Protein AF-A0A4Z0NHC6-F1 (afdb_monomer_lite)

Foldseek 3Di:
DQQDQDDDQPDPQSWDWAQDPVNFKIKIATSWDDPDRRDIDGPDIAMDTPLDQQFDPAAPAANDDAQLSGHPSRQAAELVCLVVLADLEAHEKAEALLAACAPVQQAAPSRRGGDPPHPSNNHRAHFQWWKAQDLPDDLVPLPQDDSLLVNLNVNRHQHTYGNRHYDHRHDIGSHHYDPPHDVVSVVSNVVCVVSSVVRIDTQPQDHPVCHPNVPPRPPPSPDPPDDDDDDDDDDDDDDDDDDDDDAEEEWAAADKKKKWWKAKLDAPAFWWKWKDKQPHTTHDIDTWDHHVVVVHTYIYIYHDHDDAFKIKMKIFTADWDAPPDPNRTIKMWGCFMDIVSHTFPPSTDIGRDTGIDIGMDGDDDD

pLDDT: mean 80.23, std 18.18, range [24.97, 98.69]

Sequence (366 aa):
MRTPTDLQFKTGDGWAIIVSEDGQHYVETWLGAKTGTNAYHATYLAENTVTGDGIANTPGAHEGIRAAGMSLMGGLVQKSDLDSLSIDHAVAMAIATTQAGTSSTPYVWPATTADSYTGNYAGSIPLGSLFAIPKDVDLTKIGITTPEGMALAKAYQNYGGYVTDTAGPNTLQLAYVEQGANQSQVDNLFKDMNAIRSHLELVTNNTAATPAGGGDHPVTAPTPTAPATPTPTTPAPAPAPIGTAQPSVTLGSGSDQLLLKVSQDAYHGNAQYTVSVDGKQIGGVQTAQSLHSSGQSDLISVRGDWGQGNHDVAIKFVNDDWGGSAARDRNLYLDSATYHGDAVPGAHLTLEKDGAQHFTFHDYLV

Secondary structure (DSSP, 8-state):
-PPPSS----STT--EEEE-TTSSEEEEEES-EEEETTEEE-SEEEEEETTS----SSTT--SSSSTTS--SSTT-B-HHHHHHT---SPEEEEEETTTBBPTTS-B-TT-------TT---BSB-BT-EEE--TTS-TTTTT--SHHHHHHHHHHHHT-EEEEEEESTT--BS--B-TTS-HHHHHHHHHHHHHHHTT-EE-TT-BTTBGGGGSS-------------------------------EEEEE-SSEEEEEEEEEE-SSS--EEEEEETTEEEEEEEE--SBGGGT--EEEEEEE-PPSEEEEEEEEE----B-SSGGGB-EEEEEEEEETTEE-TT--EEE-SSEEEEEEEEE---

InterPro domains:
  IPR031768 Carbohydrate binding module, xylan-binding domain [PF16841] (261-341)

Radius of gyration: 25.02 Å; chains: 1; bounding box: 76×50×48 Å

Organism: NCBI:txid1141884

Structure (mmCIF, N/CA/C/O backbone):
data_AF-A0A4Z0NHC6-F1
#
_entry.id   AF-A0A4Z0NHC6-F1
#
loop_
_atom_site.group_PDB
_atom_site.id
_atom_site.type_symbol
_atom_site.label_atom_id
_atom_site.label_alt_id
_atom_site.label_comp_id
_atom_site.label_asym_id
_atom_site.label_entity_id
_atom_site.label_seq_id
_atom_site.pdbx_PDB_ins_code
_atom_site.Cartn_x
_atom_site.Cartn_y
_atom_site.Cartn_z
_atom_site.occupancy
_atom_site.B_iso_or_equiv
_atom_site.auth_seq_id
_atom_site.auth_comp_id
_atom_site.auth_asym_id
_atom_site.auth_atom_id
_atom_site.pdbx_PDB_model_num
ATOM 1 N N . MET A 1 1 ? -30.482 12.624 -9.155 1.00 60.00 1 MET A N 1
ATOM 2 C CA . MET A 1 1 ? -30.121 12.804 -7.732 1.00 60.00 1 MET A CA 1
ATOM 3 C C . MET A 1 1 ? -30.280 14.272 -7.351 1.00 60.00 1 MET A C 1
ATOM 5 O O . MET A 1 1 ? -29.866 15.125 -8.129 1.00 60.00 1 MET A O 1
ATOM 9 N N . ARG A 1 2 ? -30.894 14.586 -6.201 1.00 67.75 2 ARG A N 1
ATOM 10 C CA . ARG A 1 2 ? -30.790 15.939 -5.630 1.00 67.75 2 ARG A CA 1
ATOM 11 C C . ARG A 1 2 ? -29.375 16.144 -5.109 1.00 67.75 2 ARG A C 1
ATOM 13 O O . ARG A 1 2 ? -28.837 15.242 -4.479 1.00 67.75 2 ARG A O 1
ATOM 20 N N . THR A 1 3 ? -28.791 17.311 -5.354 1.00 63.62 3 THR A N 1
ATOM 21 C CA . THR A 1 3 ? -27.459 17.621 -4.837 1.00 63.62 3 THR A CA 1
ATOM 22 C C . THR A 1 3 ? -27.476 17.587 -3.304 1.00 63.62 3 THR A C 1
ATOM 24 O O . THR A 1 3 ? -28.238 18.361 -2.715 1.00 63.62 3 THR A O 1
ATOM 27 N N . PRO A 1 4 ? -26.669 16.734 -2.645 1.00 68.81 4 PRO A N 1
ATOM 28 C CA . PRO A 1 4 ? -26.582 16.736 -1.189 1.00 68.81 4 PRO A CA 1
ATOM 29 C C . PRO A 1 4 ? -26.088 18.103 -0.701 1.00 68.81 4 PRO A C 1
ATOM 31 O O . PRO A 1 4 ? -25.186 18.674 -1.303 1.00 68.81 4 PRO A O 1
ATOM 34 N N . THR A 1 5 ? -26.655 18.643 0.377 1.00 69.06 5 THR A N 1
ATOM 35 C CA . THR A 1 5 ? -26.301 19.988 0.883 1.00 69.06 5 THR A CA 1
ATOM 36 C C . THR A 1 5 ? -24.981 20.013 1.654 1.00 69.06 5 THR A C 1
ATOM 38 O O . THR A 1 5 ? -24.293 21.037 1.700 1.00 69.06 5 THR A O 1
ATOM 41 N N . ASP A 1 6 ? -24.599 18.862 2.212 1.00 69.44 6 ASP A N 1
ATOM 42 C CA . ASP A 1 6 ? -23.503 18.731 3.173 1.00 69.44 6 ASP A CA 1
ATOM 43 C C . ASP A 1 6 ? -22.461 17.688 2.756 1.00 69.44 6 ASP A C 1
ATOM 45 O O . ASP A 1 6 ? -21.716 17.188 3.596 1.00 69.44 6 ASP A O 1
ATOM 49 N N . LEU A 1 7 ? -22.369 17.375 1.456 1.00 74.62 7 LEU A N 1
ATOM 50 C CA . LEU A 1 7 ? -21.313 16.498 0.952 1.00 74.62 7 LEU A CA 1
ATOM 51 C C . LEU A 1 7 ? -19.938 17.103 1.274 1.00 74.62 7 LEU A C 1
ATOM 53 O O . LEU A 1 7 ? -19.670 18.263 0.943 1.00 74.62 7 LEU A O 1
ATOM 57 N N . GLN A 1 8 ? -19.087 16.314 1.931 1.00 68.69 8 GLN A N 1
ATOM 58 C CA . GLN A 1 8 ? -17.725 16.684 2.305 1.00 68.69 8 GLN A CA 1
ATOM 59 C C . GLN A 1 8 ? -16.738 15.759 1.601 1.00 68.69 8 GLN A C 1
ATOM 61 O O . GLN A 1 8 ? -16.840 14.542 1.711 1.00 68.69 8 GLN A O 1
ATOM 66 N N . PHE A 1 9 ? -15.742 16.352 0.954 1.00 75.06 9 PHE A N 1
ATOM 67 C CA . PHE A 1 9 ? -14.609 15.647 0.370 1.00 75.06 9 PHE A CA 1
ATOM 68 C C . PHE A 1 9 ? -13.433 15.758 1.336 1.00 75.06 9 PHE A C 1
ATOM 70 O O . PHE A 1 9 ? -12.727 16.762 1.358 1.00 75.06 9 PHE A O 1
ATOM 77 N N . LYS A 1 10 ? -13.292 14.773 2.227 1.00 62.88 10 LYS A N 1
ATOM 78 C CA . LYS A 1 10 ? -12.348 14.841 3.358 1.00 62.88 10 LYS A CA 1
ATOM 79 C C . LYS A 1 10 ? -10.943 14.321 3.047 1.00 62.88 10 LYS A C 1
ATOM 81 O O . LYS A 1 10 ? -10.136 14.192 3.963 1.00 62.88 10 LYS A O 1
ATOM 86 N N . THR A 1 11 ? -10.635 14.029 1.790 1.00 68.38 11 THR A N 1
ATOM 87 C CA . THR A 1 11 ? -9.307 13.553 1.377 1.00 68.38 11 THR A CA 1
ATOM 88 C C . THR A 1 11 ? -8.755 14.349 0.216 1.00 68.38 11 THR A C 1
ATOM 90 O O . THR A 1 11 ? -9.494 15.053 -0.470 1.00 68.38 11 THR A O 1
ATOM 93 N N . GLY A 1 12 ? -7.442 14.215 0.006 1.00 62.00 12 GLY A N 1
ATOM 94 C CA . GLY A 1 12 ? -6.734 14.865 -1.096 1.00 62.00 12 GLY A CA 1
ATOM 95 C C . GLY A 1 12 ? -7.314 14.528 -2.471 1.00 62.00 12 GLY A C 1
ATOM 96 O O . GLY A 1 12 ? -7.374 15.412 -3.319 1.00 62.00 12 GLY A O 1
ATOM 97 N N . ASP A 1 13 ? -7.834 13.309 -2.646 1.00 71.62 13 ASP A N 1
ATOM 98 C CA . ASP A 1 13 ? -8.386 12.838 -3.923 1.00 71.62 13 ASP A CA 1
ATOM 99 C C . ASP A 1 13 ? -9.899 13.032 -4.050 1.00 71.62 13 ASP A C 1
ATOM 101 O O . ASP A 1 13 ? -10.499 12.630 -5.043 1.00 71.62 13 ASP A O 1
ATOM 105 N N . GLY A 1 14 ? -10.548 13.643 -3.057 1.00 79.12 14 GLY A N 1
ATOM 106 C CA . GLY A 1 14 ? -11.960 14.005 -3.137 1.00 79.12 14 GLY A CA 1
ATOM 107 C C . GLY A 1 14 ? -12.911 12.838 -3.417 1.00 79.12 14 GLY A C 1
ATOM 108 O O . GLY A 1 14 ? -13.905 12.992 -4.128 1.00 79.12 14 GLY A O 1
ATOM 109 N N . TRP A 1 15 ? -12.603 11.658 -2.885 1.00 85.38 15 TRP A N 1
ATOM 110 C CA . TRP A 1 15 ? -13.500 10.507 -2.933 1.00 85.38 15 TRP A CA 1
ATOM 111 C C . TRP A 1 15 ? -14.763 10.703 -2.071 1.00 85.38 15 TRP A C 1
ATOM 113 O O . TRP A 1 15 ? -14.746 11.363 -1.026 1.00 85.38 15 TRP A O 1
ATOM 123 N N . ALA A 1 16 ? -15.879 10.141 -2.514 1.00 84.69 16 ALA A N 1
ATOM 124 C CA . ALA A 1 16 ? -17.114 10.056 -1.744 1.00 84.69 16 ALA A CA 1
ATOM 125 C C . ALA A 1 16 ? -17.996 8.947 -2.312 1.00 84.69 16 ALA A C 1
ATOM 127 O O . ALA A 1 16 ? -17.939 8.678 -3.509 1.00 84.69 16 ALA A O 1
ATOM 128 N N . ILE A 1 17 ? -18.843 8.367 -1.462 1.00 86.25 17 ILE A N 1
ATOM 129 C CA . ILE A 1 17 ? -19.968 7.528 -1.875 1.00 86.25 17 ILE A CA 1
ATOM 130 C C . ILE A 1 17 ? -21.247 8.298 -1.557 1.00 86.25 17 ILE A C 1
ATOM 132 O O . ILE A 1 17 ? -21.439 8.762 -0.432 1.00 86.25 17 ILE A O 1
ATOM 136 N N . ILE A 1 18 ? -22.120 8.448 -2.546 1.00 84.81 18 ILE A N 1
ATOM 137 C CA . ILE A 1 18 ? -23.387 9.163 -2.428 1.00 84.81 18 ILE A CA 1
ATOM 138 C C . ILE A 1 18 ? -24.506 8.189 -2.769 1.00 84.81 18 ILE A C 1
ATOM 140 O O . ILE A 1 18 ? -24.766 7.924 -3.939 1.00 84.81 18 ILE A O 1
ATOM 144 N N . VAL A 1 19 ? -25.179 7.662 -1.749 1.00 80.88 19 VAL A N 1
ATOM 145 C CA . VAL A 1 19 ? -26.350 6.795 -1.934 1.00 80.88 19 VAL A CA 1
ATOM 146 C C . VAL A 1 19 ? -27.534 7.642 -2.408 1.00 80.88 19 VAL A C 1
ATOM 148 O O . VAL A 1 19 ? -27.803 8.713 -1.856 1.00 80.88 19 VAL A O 1
ATOM 151 N N . SER A 1 20 ? -28.228 7.204 -3.457 1.00 78.50 20 SER A N 1
ATOM 152 C CA . SER A 1 20 ? -29.403 7.904 -3.983 1.00 78.50 20 SER A CA 1
ATOM 153 C C . SER A 1 20 ? -30.611 7.786 -3.054 1.00 78.50 20 SER A C 1
ATOM 155 O O . SER A 1 20 ? -30.722 6.873 -2.242 1.00 78.50 20 SER A O 1
ATOM 157 N N . GLU A 1 21 ? -31.566 8.714 -3.199 1.00 79.81 21 GLU A N 1
ATOM 158 C CA . GLU A 1 21 ? -32.796 8.753 -2.386 1.00 79.81 21 GLU A CA 1
ATOM 159 C C . GLU A 1 21 ? -33.665 7.484 -2.526 1.00 79.81 21 GLU A C 1
ATOM 161 O O . GLU A 1 21 ? -34.516 7.236 -1.677 1.00 79.81 21 GLU A O 1
ATOM 166 N N . ASP A 1 22 ? -33.467 6.681 -3.577 1.00 77.88 22 ASP A N 1
ATOM 167 C CA . ASP A 1 22 ? -34.148 5.392 -3.755 1.00 77.88 22 ASP A CA 1
ATOM 168 C C . ASP A 1 22 ? -33.574 4.269 -2.869 1.00 77.88 22 ASP A C 1
ATOM 170 O O . ASP A 1 22 ? -34.196 3.215 -2.739 1.00 77.88 22 ASP A O 1
ATOM 174 N N . GLY A 1 23 ? -32.400 4.482 -2.262 1.00 74.69 23 GLY A N 1
ATOM 175 C CA . GLY A 1 23 ? -31.681 3.492 -1.463 1.00 74.69 23 GLY A CA 1
ATOM 176 C C . GLY A 1 23 ? -31.218 2.261 -2.247 1.00 74.69 23 GLY A C 1
ATOM 177 O O . GLY A 1 23 ? -30.867 1.264 -1.627 1.00 74.69 23 GLY A O 1
ATOM 178 N N . GLN A 1 24 ? -31.264 2.297 -3.581 1.00 74.12 24 GLN A N 1
ATOM 179 C CA . GLN A 1 24 ? -30.897 1.178 -4.455 1.00 74.12 24 GLN A CA 1
ATOM 180 C C . GLN A 1 24 ? -29.621 1.450 -5.243 1.00 74.12 24 GLN A C 1
ATOM 182 O O . GLN A 1 24 ? -28.922 0.501 -5.592 1.00 74.12 24 GLN A O 1
ATOM 187 N N . HIS A 1 25 ? -29.301 2.717 -5.499 1.00 81.31 25 HIS A N 1
ATOM 188 C CA . HIS A 1 25 ? -28.109 3.109 -6.240 1.00 81.31 25 HIS A CA 1
ATOM 189 C C . HIS A 1 25 ? -27.176 3.968 -5.388 1.00 81.31 25 HIS A C 1
ATOM 191 O O . HIS A 1 25 ? -27.543 4.518 -4.344 1.00 81.31 25 HIS A O 1
ATOM 197 N N . TYR A 1 26 ? -25.935 4.079 -5.834 1.00 84.12 26 TYR A N 1
ATOM 198 C CA . TYR A 1 26 ? -24.978 5.032 -5.306 1.00 84.12 26 TYR A CA 1
ATOM 199 C C . TYR A 1 26 ? -24.052 5.527 -6.410 1.00 84.12 26 TYR A C 1
ATOM 201 O O . TYR A 1 26 ? -23.860 4.876 -7.435 1.00 84.12 26 TYR A O 1
ATOM 209 N N . VAL A 1 27 ? -23.476 6.701 -6.173 1.00 87.88 27 VAL A N 1
ATOM 210 C CA . VAL A 1 27 ? -22.460 7.306 -7.029 1.00 87.88 27 VAL A CA 1
ATOM 211 C C . VAL A 1 27 ? -21.171 7.460 -6.241 1.00 87.88 27 VAL A C 1
ATOM 213 O O . VAL A 1 27 ? -21.180 7.969 -5.121 1.00 87.88 27 VAL A O 1
ATOM 216 N N . GLU A 1 28 ? -20.063 7.058 -6.843 1.00 91.06 28 GLU A N 1
ATOM 217 C CA . GLU A 1 28 ? -18.712 7.273 -6.344 1.00 91.06 28 GLU A CA 1
ATOM 218 C C . GLU A 1 28 ? -18.046 8.413 -7.099 1.00 91.06 28 GLU A C 1
ATOM 220 O O . GLU A 1 28 ? -18.214 8.543 -8.312 1.00 91.06 28 GLU A O 1
ATOM 225 N N . THR A 1 29 ? -17.272 9.233 -6.398 1.00 88.56 29 THR A N 1
ATOM 226 C CA . THR A 1 29 ? -16.566 10.368 -7.000 1.00 88.56 29 THR A CA 1
ATOM 227 C C . THR A 1 29 ? -15.058 10.188 -6.921 1.00 88.56 29 THR A C 1
ATOM 229 O O . THR A 1 29 ? -14.553 9.702 -5.917 1.00 88.56 29 THR A O 1
ATOM 232 N N . TRP A 1 30 ? -14.326 10.667 -7.926 1.00 83.06 30 TRP A N 1
ATOM 233 C CA . TRP A 1 30 ? -12.881 10.906 -7.841 1.00 83.06 30 TRP A CA 1
ATOM 234 C C . TRP A 1 30 ? -12.558 12.343 -8.254 1.00 83.06 30 TRP A C 1
ATOM 236 O O . TRP A 1 30 ? -13.165 12.899 -9.178 1.00 83.06 30 TRP A O 1
ATOM 246 N N . LEU A 1 31 ? -11.633 12.963 -7.518 1.00 84.31 31 LEU A N 1
ATOM 247 C CA . LEU A 1 31 ? -11.328 14.397 -7.537 1.00 84.31 31 LEU A CA 1
ATOM 248 C C . LEU A 1 31 ? -12.583 15.260 -7.338 1.00 84.31 31 LEU A C 1
ATOM 250 O O . LEU A 1 31 ? -12.831 16.240 -8.049 1.00 84.31 31 LEU A O 1
ATOM 254 N N . GLY A 1 32 ? -13.396 14.850 -6.364 1.00 86.69 32 GLY A N 1
ATOM 255 C CA . GLY A 1 32 ? -14.576 15.567 -5.913 1.00 86.69 32 GLY A CA 1
ATOM 256 C C . GLY A 1 32 ? -14.228 16.845 -5.144 1.00 86.69 32 GLY A C 1
ATOM 257 O O . GLY A 1 32 ? -13.367 16.844 -4.267 1.00 86.69 32 GLY A O 1
ATOM 258 N N . ALA A 1 33 ? -14.910 17.951 -5.441 1.00 85.38 33 ALA A N 1
ATOM 259 C CA . ALA A 1 33 ? -14.751 19.217 -4.730 1.00 85.38 33 ALA A CA 1
ATOM 260 C C . ALA A 1 33 ? -16.069 19.998 -4.631 1.00 85.38 33 ALA A C 1
ATOM 262 O O . ALA A 1 33 ? -16.885 20.000 -5.556 1.00 85.38 33 ALA A O 1
ATOM 263 N N . LYS A 1 34 ? -16.273 20.714 -3.515 1.00 84.56 34 LYS A N 1
ATOM 264 C CA . LYS A 1 34 ? -17.361 21.695 -3.384 1.00 84.56 34 LYS A CA 1
ATOM 265 C C . LYS A 1 34 ? -16.973 22.967 -4.136 1.00 84.56 34 LYS A C 1
ATOM 267 O O . LYS A 1 34 ? -15.958 23.582 -3.828 1.00 84.56 34 LYS A O 1
ATOM 272 N N . THR A 1 35 ? -17.787 23.365 -5.107 1.00 86.50 35 THR A N 1
ATOM 273 C CA . THR A 1 35 ? -17.547 24.534 -5.974 1.00 86.50 35 THR A CA 1
ATOM 274 C C . THR A 1 35 ? -18.529 25.682 -5.717 1.00 86.50 35 THR A C 1
ATOM 276 O O . THR A 1 35 ? -18.335 26.784 -6.222 1.00 86.50 35 THR A O 1
ATOM 279 N N . GLY A 1 36 ? -19.562 25.465 -4.896 1.00 81.25 36 GLY A N 1
ATOM 280 C CA . GLY A 1 36 ? -20.526 26.485 -4.471 1.00 81.25 36 GLY A CA 1
ATOM 281 C C . GLY A 1 36 ? -21.473 25.969 -3.384 1.00 81.25 36 GLY A C 1
ATOM 282 O O . GLY A 1 36 ? -21.321 24.844 -2.916 1.00 81.25 36 GLY A O 1
ATOM 283 N N . THR A 1 37 ? -22.466 26.768 -2.973 1.00 78.50 37 THR A N 1
ATOM 284 C CA . THR A 1 37 ? -23.356 26.457 -1.831 1.00 78.50 37 THR A CA 1
ATOM 285 C C . THR A 1 37 ? -23.998 25.070 -1.923 1.00 78.50 37 THR A C 1
ATOM 287 O O . THR A 1 37 ? -23.938 24.333 -0.945 1.00 78.50 37 THR A O 1
ATOM 290 N N . ASN A 1 38 ? -24.501 24.705 -3.108 1.00 76.81 38 ASN A N 1
ATOM 291 C CA . ASN A 1 38 ? -25.038 23.383 -3.462 1.00 76.81 38 ASN A CA 1
ATOM 292 C C . ASN A 1 38 ? -24.512 22.956 -4.843 1.00 76.81 38 ASN A C 1
ATOM 294 O O . ASN A 1 38 ? -25.270 22.504 -5.701 1.00 76.81 38 ASN A O 1
ATOM 298 N N . ALA A 1 39 ? -23.229 23.213 -5.098 1.00 81.25 39 ALA A N 1
ATOM 299 C CA . ALA A 1 39 ? -22.574 22.876 -6.353 1.00 81.25 39 ALA A CA 1
ATOM 300 C C . ALA A 1 39 ? -21.289 22.112 -6.056 1.00 81.25 39 ALA A C 1
ATOM 302 O O . ALA A 1 39 ? -20.495 22.518 -5.203 1.00 81.25 39 ALA A O 1
ATOM 303 N N . TYR A 1 40 ? -21.119 21.002 -6.764 1.00 84.62 40 TYR A N 1
ATOM 304 C CA . TYR A 1 40 ? -19.991 20.100 -6.620 1.00 84.62 40 TYR A CA 1
ATOM 305 C C . TYR A 1 40 ? -19.473 19.732 -8.003 1.00 84.62 40 TYR A C 1
ATOM 307 O O . TYR A 1 40 ? -20.221 19.723 -8.981 1.00 84.62 40 TYR A O 1
ATOM 315 N N . HIS A 1 41 ? -18.185 19.452 -8.065 1.00 85.00 41 HIS A N 1
ATOM 316 C CA . HIS A 1 41 ? -17.486 18.954 -9.236 1.00 85.00 41 HIS A CA 1
ATOM 317 C C . HIS A 1 41 ? -16.853 17.614 -8.879 1.00 85.00 41 HIS A C 1
ATOM 319 O O . HIS A 1 41 ? -16.405 17.456 -7.750 1.00 85.00 41 HIS A O 1
ATOM 325 N N . ALA A 1 42 ? -16.778 16.694 -9.834 1.00 88.31 42 ALA A N 1
ATOM 326 C CA . ALA A 1 42 ? -15.919 15.518 -9.776 1.00 88.31 42 ALA A CA 1
ATOM 327 C C . ALA A 1 42 ? -15.318 15.305 -11.167 1.00 88.31 42 ALA A C 1
ATOM 329 O O . ALA A 1 42 ? -16.009 15.510 -12.167 1.00 88.31 42 ALA A O 1
ATOM 330 N N . THR A 1 43 ? -14.049 14.905 -11.231 1.00 84.62 43 THR A N 1
ATOM 331 C CA . THR A 1 43 ? -13.386 14.602 -12.510 1.00 84.62 43 THR A CA 1
ATOM 332 C C . THR A 1 43 ? -13.870 13.271 -13.076 1.00 84.62 43 THR A C 1
ATOM 334 O O . THR A 1 43 ? -13.934 13.103 -14.292 1.00 84.62 43 THR A O 1
ATOM 337 N N . TYR A 1 44 ? -14.237 12.336 -12.198 1.00 81.75 44 TYR A N 1
ATOM 338 C CA . TYR A 1 44 ? -14.783 11.040 -12.573 1.00 81.75 44 TYR A CA 1
ATOM 339 C C . TYR A 1 44 ? -15.912 10.630 -11.625 1.00 81.75 44 TYR A C 1
ATOM 341 O O . TYR A 1 44 ? -15.879 10.944 -10.430 1.00 81.75 44 TYR A O 1
ATOM 349 N N . LEU A 1 45 ? -16.911 9.945 -12.184 1.00 86.12 45 LEU A N 1
ATOM 350 C CA . LEU A 1 45 ? -18.062 9.395 -11.478 1.00 86.12 45 LEU A CA 1
ATOM 351 C C . LEU A 1 45 ? -18.251 7.936 -11.896 1.00 86.12 45 LEU A C 1
ATOM 353 O O . LEU A 1 45 ? -18.238 7.645 -13.091 1.00 86.12 45 LEU A O 1
ATOM 357 N N . ALA A 1 46 ? -18.487 7.059 -10.926 1.00 86.38 46 ALA A N 1
ATOM 358 C CA . ALA A 1 46 ? -18.984 5.706 -11.164 1.00 86.38 46 ALA A CA 1
ATOM 359 C C . ALA A 1 46 ? -20.356 5.561 -10.500 1.00 86.38 46 ALA A C 1
ATOM 361 O O . ALA A 1 46 ? -20.537 6.007 -9.371 1.00 86.38 46 ALA A O 1
ATOM 362 N N . GLU A 1 47 ? -21.329 4.976 -11.194 1.00 85.75 47 GLU A N 1
ATOM 363 C CA . GLU A 1 47 ? -22.672 4.724 -10.663 1.00 85.75 47 GLU A CA 1
ATOM 364 C C . GLU A 1 47 ? -22.907 3.222 -10.584 1.00 85.75 47 GLU A C 1
ATOM 366 O O . GLU A 1 47 ? -22.581 2.497 -11.521 1.00 85.75 47 GLU A O 1
ATOM 371 N N . ASN A 1 48 ? -23.476 2.765 -9.470 1.00 82.00 48 ASN A N 1
ATOM 372 C CA . ASN A 1 48 ? -23.717 1.350 -9.233 1.00 82.00 48 ASN A CA 1
ATOM 373 C C . ASN A 1 48 ? -24.950 1.123 -8.345 1.00 82.00 48 ASN A C 1
ATOM 375 O O . ASN A 1 48 ? -25.538 2.060 -7.807 1.00 82.00 48 ASN A O 1
ATOM 379 N N . THR A 1 49 ? -25.338 -0.139 -8.178 1.00 79.88 49 THR A N 1
ATOM 380 C CA . THR A 1 49 ? -26.399 -0.595 -7.279 1.00 79.88 49 THR A CA 1
ATOM 381 C C . THR A 1 49 ? -25.827 -1.074 -5.949 1.00 79.88 49 THR A C 1
ATOM 383 O O . THR A 1 49 ? -24.773 -1.704 -5.906 1.00 79.88 49 THR A O 1
ATOM 386 N N . VAL A 1 50 ? -26.554 -0.861 -4.851 1.00 73.81 50 VAL A N 1
ATOM 387 C CA . VAL A 1 50 ? -26.171 -1.336 -3.505 1.00 73.81 50 VAL A CA 1
ATOM 388 C C . VAL A 1 50 ? -26.123 -2.866 -3.394 1.00 73.81 50 VAL A C 1
ATOM 390 O O . VAL A 1 50 ? -25.568 -3.395 -2.437 1.00 73.81 50 VAL A O 1
ATOM 393 N N . THR A 1 51 ? -26.713 -3.578 -4.357 1.00 74.62 51 THR A N 1
ATOM 394 C CA . THR A 1 51 ? -26.710 -5.046 -4.448 1.00 74.62 51 THR A CA 1
ATOM 395 C C . THR A 1 51 ? -25.662 -5.599 -5.414 1.00 74.62 51 THR A C 1
ATOM 397 O O . THR A 1 51 ? -25.539 -6.817 -5.527 1.00 74.62 51 THR A O 1
ATOM 400 N N . GLY A 1 52 ? -24.966 -4.734 -6.155 1.00 71.75 52 GLY A N 1
ATOM 401 C CA . GLY A 1 52 ? -23.899 -5.133 -7.067 1.00 71.75 52 GLY A CA 1
ATOM 402 C C . GLY A 1 52 ? -22.678 -5.645 -6.305 1.00 71.75 52 GLY A C 1
ATOM 403 O O . GLY A 1 52 ? -22.458 -5.287 -5.149 1.00 71.75 52 GLY A O 1
ATOM 404 N N . ASP A 1 53 ? -21.869 -6.475 -6.959 1.00 72.69 53 ASP A N 1
ATOM 405 C CA . ASP A 1 53 ? -20.598 -6.945 -6.396 1.00 72.69 53 ASP A CA 1
ATOM 406 C C . ASP A 1 53 ? -19.488 -5.879 -6.460 1.00 72.69 53 ASP A C 1
ATOM 408 O O . ASP A 1 53 ? -18.467 -6.010 -5.785 1.00 72.69 53 ASP A O 1
ATOM 412 N N . GLY A 1 54 ? -19.699 -4.807 -7.232 1.00 81.44 54 GLY A N 1
ATOM 413 C CA . GLY A 1 54 ? -18.751 -3.707 -7.380 1.00 81.44 54 GLY A CA 1
ATOM 414 C C . GLY A 1 54 ? -17.484 -4.099 -8.144 1.00 81.44 54 GLY A C 1
ATOM 415 O O . GLY A 1 54 ? -16.448 -3.454 -7.956 1.00 81.44 54 GLY A O 1
ATOM 416 N N . ILE A 1 55 ? -17.549 -5.157 -8.962 1.00 84.94 55 ILE A N 1
ATOM 417 C CA . ILE A 1 55 ? -16.435 -5.707 -9.739 1.00 84.94 55 ILE A CA 1
ATOM 418 C C . ILE A 1 55 ? -16.748 -5.589 -11.233 1.00 84.94 55 ILE A C 1
ATOM 420 O O . ILE A 1 55 ? -17.772 -6.069 -11.714 1.00 84.94 55 ILE A O 1
ATOM 424 N N . ALA A 1 56 ? -15.832 -5.003 -12.003 1.00 78.56 56 ALA A N 1
ATOM 425 C CA . ALA A 1 56 ? -15.996 -4.935 -13.449 1.00 78.56 56 ALA A CA 1
ATOM 426 C C . ALA A 1 56 ? -15.793 -6.315 -14.102 1.00 78.56 56 ALA A C 1
ATOM 428 O O . ALA A 1 56 ? -14.979 -7.133 -13.675 1.00 78.56 56 ALA A O 1
ATOM 429 N N . ASN A 1 57 ? -16.500 -6.572 -15.202 1.00 76.31 57 ASN A N 1
ATOM 430 C CA . ASN A 1 57 ? -16.473 -7.871 -15.886 1.00 76.31 57 ASN A CA 1
ATOM 431 C C . ASN A 1 57 ? -15.392 -8.001 -16.979 1.00 76.31 57 ASN A C 1
ATOM 433 O O . ASN A 1 57 ? -15.262 -9.064 -17.586 1.00 76.31 57 ASN A O 1
ATOM 437 N N . THR A 1 58 ? -14.645 -6.929 -17.261 1.00 73.06 58 THR A N 1
ATOM 438 C CA . THR A 1 58 ? -13.681 -6.865 -18.370 1.00 73.06 58 THR A CA 1
ATOM 439 C C . THR A 1 58 ? -12.400 -6.144 -17.930 1.00 73.06 58 THR A C 1
ATOM 441 O O . THR A 1 58 ? -12.498 -5.080 -17.319 1.00 73.06 58 THR A O 1
ATOM 444 N N . PRO A 1 59 ? -11.193 -6.657 -18.250 1.00 76.31 59 PRO A N 1
ATOM 445 C CA . PRO A 1 59 ? -9.938 -5.953 -17.979 1.00 76.31 59 PRO A CA 1
ATOM 446 C C . PRO A 1 59 ? -9.923 -4.537 -18.571 1.00 76.31 59 PRO A C 1
ATOM 448 O O . PRO A 1 59 ? -10.354 -4.332 -19.706 1.00 76.31 59 PRO A O 1
ATOM 451 N N . GLY A 1 60 ? -9.418 -3.562 -17.818 1.00 73.62 60 GLY A N 1
ATOM 452 C CA . GLY A 1 60 ? -9.420 -2.147 -18.202 1.00 73.62 60 GLY A CA 1
ATOM 453 C C . GLY A 1 60 ? -10.714 -1.389 -17.878 1.00 73.62 60 GLY A C 1
ATOM 454 O O . GLY A 1 60 ? -10.724 -0.166 -17.987 1.00 73.62 60 GLY A O 1
ATOM 455 N N . ALA A 1 61 ? -11.798 -2.077 -17.500 1.00 75.81 61 ALA A N 1
ATOM 456 C CA . ALA A 1 61 ? -13.053 -1.438 -17.113 1.00 75.81 61 ALA A CA 1
ATOM 457 C C . ALA A 1 61 ? -13.092 -1.126 -15.612 1.00 75.81 61 ALA A C 1
ATOM 459 O O . ALA A 1 61 ? -12.466 -1.815 -14.808 1.00 75.81 61 ALA A O 1
ATOM 460 N N . HIS A 1 62 ? -13.869 -0.106 -15.256 1.00 83.38 62 HIS A N 1
ATOM 461 C CA . HIS A 1 62 ? -14.031 0.382 -13.893 1.00 83.38 62 HIS A CA 1
ATOM 462 C C . HIS A 1 62 ? -15.498 0.291 -13.485 1.00 83.38 62 HIS A C 1
ATOM 464 O O . HIS A 1 62 ? -16.358 0.868 -14.147 1.00 83.38 62 HIS A O 1
ATOM 470 N N . GLU A 1 63 ? -15.754 -0.394 -12.377 1.00 84.75 63 GLU A N 1
ATOM 471 C CA . GLU A 1 63 ? -17.058 -0.452 -11.709 1.00 84.75 63 GLU A CA 1
ATOM 472 C C . GLU A 1 63 ? -17.110 0.521 -10.508 1.00 84.75 63 GLU A C 1
ATOM 474 O O . GLU A 1 63 ? -18.172 0.833 -9.971 1.00 84.75 63 GLU A O 1
ATOM 479 N N . GLY A 1 64 ? -15.940 1.040 -10.118 1.00 88.75 64 GLY A N 1
ATOM 480 C CA . GLY A 1 64 ? -15.739 2.056 -9.092 1.00 88.75 64 GLY A CA 1
ATOM 481 C C . GLY A 1 64 ? -14.483 2.885 -9.331 1.00 88.75 64 GLY A C 1
ATOM 482 O O . GLY A 1 64 ? -13.894 2.842 -10.414 1.00 88.75 64 GLY A O 1
ATOM 483 N N . ILE A 1 65 ? -14.076 3.654 -8.320 1.00 88.00 65 ILE A N 1
ATOM 484 C CA . ILE A 1 65 ? -12.974 4.625 -8.463 1.00 88.00 65 ILE A CA 1
ATOM 485 C C . ILE A 1 65 ? -11.630 4.178 -7.878 1.00 88.00 65 ILE A C 1
ATOM 487 O O . ILE A 1 65 ? -10.656 4.915 -8.004 1.00 88.00 65 ILE A O 1
ATOM 491 N N . ARG A 1 66 ? -11.557 3.004 -7.237 1.00 91.81 66 ARG A N 1
ATOM 492 C CA . ARG A 1 66 ? -10.292 2.490 -6.685 1.00 91.81 66 ARG A CA 1
ATOM 493 C C . ARG A 1 66 ? -9.343 2.059 -7.803 1.00 91.81 66 ARG A C 1
ATOM 495 O O . ARG A 1 66 ? -9.804 1.628 -8.864 1.00 91.81 66 ARG A O 1
ATOM 502 N N . ALA A 1 67 ? -8.037 2.050 -7.533 1.00 89.31 67 ALA A N 1
ATOM 503 C CA . ALA A 1 67 ? -7.015 1.611 -8.489 1.00 89.31 67 ALA A CA 1
ATOM 504 C C . ALA A 1 67 ? -7.302 0.227 -9.107 1.00 89.31 67 ALA A C 1
ATOM 506 O O . ALA A 1 67 ? -7.075 0.015 -10.301 1.00 89.31 67 ALA A O 1
ATOM 507 N N . ALA A 1 68 ? -7.861 -0.706 -8.322 1.00 92.06 68 ALA A N 1
ATOM 508 C CA . ALA A 1 68 ? -8.228 -2.053 -8.772 1.00 92.06 68 ALA A CA 1
ATOM 509 C C . ALA A 1 68 ? -9.401 -2.104 -9.777 1.00 92.06 68 ALA A C 1
ATOM 511 O O . ALA A 1 68 ? -9.730 -3.180 -10.280 1.00 92.06 68 ALA A O 1
ATOM 512 N N . GLY A 1 69 ? -10.068 -0.973 -10.030 1.00 88.94 69 GLY A N 1
ATOM 513 C CA . GLY A 1 69 ? -11.285 -0.887 -10.845 1.00 88.94 69 GLY A CA 1
ATOM 514 C C . GLY A 1 69 ? -12.554 -1.234 -10.067 1.00 88.94 69 GLY A C 1
ATOM 515 O O . GLY A 1 69 ? -13.634 -1.324 -10.651 1.00 88.94 69 GLY A O 1
ATOM 516 N N . MET A 1 70 ? -12.421 -1.429 -8.753 1.00 92.50 70 MET A N 1
ATOM 517 C CA . MET A 1 70 ? -13.479 -1.872 -7.848 1.00 92.50 70 MET A CA 1
ATOM 518 C C . MET A 1 70 ? -14.175 -0.695 -7.154 1.00 92.50 70 MET A C 1
ATOM 520 O O . MET A 1 70 ? -13.584 0.370 -6.950 1.00 92.50 70 MET A O 1
ATOM 524 N N . SER A 1 71 ? -15.422 -0.922 -6.747 1.00 92.25 71 SER A N 1
ATOM 525 C CA . SER A 1 71 ? -16.231 0.003 -5.943 1.00 92.25 71 SER A CA 1
ATOM 526 C C . SER A 1 71 ? -15.579 0.381 -4.601 1.00 92.25 71 SER A C 1
ATOM 528 O O . SER A 1 71 ? -15.013 -0.457 -3.899 1.00 92.25 71 SER A O 1
ATOM 530 N N . LEU A 1 72 ? -15.711 1.647 -4.194 1.00 91.38 72 LEU A N 1
ATOM 531 C CA . LEU A 1 72 ? -15.528 2.117 -2.817 1.00 91.38 72 LEU A CA 1
ATOM 532 C C . LEU A 1 72 ? -16.475 1.444 -1.820 1.00 91.38 72 LEU A C 1
ATOM 534 O O . LEU A 1 72 ? -16.024 1.141 -0.718 1.00 91.38 72 LEU A O 1
ATOM 538 N N . MET A 1 73 ? -17.740 1.213 -2.185 1.00 86.75 73 MET A N 1
ATOM 539 C CA . MET A 1 73 ? -18.725 0.519 -1.342 1.00 86.75 73 MET A CA 1
ATOM 540 C C . MET A 1 73 ? -18.369 -0.961 -1.142 1.00 86.75 73 MET A C 1
ATOM 542 O O . MET A 1 73 ? -18.544 -1.501 -0.049 1.00 86.75 73 MET A O 1
ATOM 546 N N . GLY A 1 74 ? -17.830 -1.611 -2.176 1.00 89.25 74 GLY A N 1
ATOM 547 C CA . GLY A 1 74 ? -17.347 -2.988 -2.096 1.00 89.25 74 GLY A CA 1
ATOM 548 C C . GLY A 1 74 ? -16.295 -3.157 -0.995 1.00 89.25 74 GLY A C 1
ATOM 549 O O . GLY A 1 74 ? -15.220 -2.563 -1.053 1.00 89.25 74 GLY A O 1
ATOM 550 N N . GLY A 1 75 ? -16.610 -3.963 0.023 1.00 91.81 75 GLY A N 1
ATOM 551 C CA . GLY A 1 75 ? -15.717 -4.279 1.143 1.00 91.81 75 GLY A CA 1
ATOM 552 C C . GLY A 1 75 ? -15.458 -3.141 2.141 1.00 91.81 75 GLY A C 1
ATOM 553 O O . GLY A 1 75 ? -14.577 -3.280 2.994 1.00 91.81 75 GLY A O 1
ATOM 554 N N . LEU A 1 76 ? -16.195 -2.029 2.062 1.00 94.00 76 LEU A N 1
ATOM 555 C CA . LEU A 1 76 ? -16.173 -0.974 3.078 1.00 94.00 76 LEU A CA 1
ATOM 556 C C . LEU A 1 76 ? -16.675 -1.524 4.420 1.00 94.00 76 LEU A C 1
ATOM 558 O O . LEU A 1 76 ? -17.769 -2.075 4.472 1.00 94.00 76 LEU A O 1
ATOM 562 N N . VAL A 1 77 ? -15.917 -1.331 5.502 1.00 95.44 77 VAL A N 1
ATOM 563 C CA . VAL A 1 77 ? -16.394 -1.625 6.861 1.00 95.44 77 VAL A CA 1
ATOM 564 C C . VAL A 1 77 ? -17.336 -0.507 7.285 1.00 95.44 77 VAL A C 1
ATOM 566 O O . VAL A 1 77 ? -16.921 0.640 7.485 1.00 95.44 77 VAL A O 1
ATOM 569 N N . GLN A 1 78 ? -18.616 -0.830 7.399 1.00 89.38 78 GLN A N 1
ATOM 570 C CA . GLN A 1 78 ? -19.660 0.117 7.749 1.00 89.38 78 GLN A CA 1
ATOM 571 C C . GLN A 1 78 ? -19.754 0.287 9.260 1.00 89.38 78 GLN A C 1
ATOM 573 O O . GLN A 1 78 ? -19.380 -0.576 10.058 1.00 89.38 78 GLN A O 1
ATOM 578 N N . LYS A 1 79 ? -20.331 1.412 9.681 1.00 90.06 79 LYS A N 1
ATOM 579 C CA . LYS A 1 79 ? -20.627 1.659 11.091 1.00 90.06 79 LYS A CA 1
ATOM 580 C C . LYS A 1 79 ? -21.468 0.525 11.688 1.00 90.06 79 LYS A C 1
ATOM 582 O O . LYS A 1 79 ? -21.238 0.133 12.828 1.00 90.06 79 LYS A O 1
ATOM 587 N N . SER A 1 80 ? -22.431 0.002 10.927 1.00 89.56 80 SER A N 1
ATOM 588 C CA . SER A 1 80 ? -23.318 -1.071 11.391 1.00 89.56 80 SER A CA 1
ATOM 589 C C . SER A 1 80 ? -22.583 -2.391 11.673 1.00 89.56 80 SER A C 1
ATOM 591 O O . SER A 1 80 ? -22.956 -3.103 12.610 1.00 89.56 80 SER A O 1
ATOM 593 N N . ASP A 1 81 ? -21.485 -2.668 10.966 1.00 94.62 81 ASP A N 1
ATOM 594 C CA . ASP A 1 81 ? -20.635 -3.831 11.232 1.00 94.62 81 ASP A CA 1
ATOM 595 C C . ASP A 1 81 ? -19.913 -3.686 12.577 1.00 94.62 81 ASP A C 1
ATOM 597 O O . ASP A 1 81 ? -19.853 -4.614 13.384 1.00 94.62 81 ASP A O 1
ATOM 601 N N . LEU A 1 82 ? -19.410 -2.481 12.866 1.00 95.38 82 LEU A N 1
ATOM 602 C CA . LEU A 1 82 ? -18.717 -2.178 14.120 1.00 95.38 82 LEU A CA 1
ATOM 603 C C . LEU A 1 82 ? -19.677 -2.065 15.310 1.00 95.38 82 LEU A C 1
ATOM 605 O O . LEU A 1 82 ? -19.317 -2.437 16.424 1.00 95.38 82 LEU A O 1
ATOM 609 N N . ASP A 1 83 ? -20.898 -1.574 15.094 1.00 93.75 83 ASP A N 1
ATOM 610 C CA . ASP A 1 83 ? -21.940 -1.531 16.125 1.00 93.75 83 ASP A CA 1
ATOM 611 C C . ASP A 1 83 ? -22.412 -2.941 16.512 1.00 93.75 83 ASP A C 1
ATOM 613 O O . ASP A 1 83 ? -22.702 -3.202 17.681 1.00 93.75 83 ASP A O 1
ATOM 617 N N . SER A 1 84 ? -22.500 -3.847 15.533 1.00 95.88 84 SER A N 1
ATOM 618 C CA . SER A 1 84 ? -22.914 -5.239 15.743 1.00 95.88 84 SER A CA 1
ATOM 619 C C . SER A 1 84 ? -21.758 -6.178 16.098 1.00 95.88 84 SER A C 1
ATOM 621 O O . SER A 1 84 ? -22.005 -7.303 16.535 1.00 95.88 84 SER A O 1
ATOM 623 N N . LEU A 1 85 ? -20.509 -5.714 15.952 1.00 97.56 85 LEU A N 1
ATOM 624 C CA . LEU A 1 85 ? -19.283 -6.504 16.092 1.00 97.56 85 LEU A CA 1
ATOM 625 C C . LEU A 1 85 ? -19.261 -7.733 15.164 1.00 97.56 85 LEU A C 1
ATOM 627 O O . LEU A 1 85 ? -18.704 -8.779 15.515 1.00 97.56 85 LEU A O 1
ATOM 631 N N . SER A 1 86 ? -19.866 -7.599 13.982 1.00 95.94 86 SER A N 1
ATOM 632 C CA . SER A 1 86 ? -19.919 -8.621 12.938 1.00 95.94 86 SER A CA 1
ATOM 633 C C . SER A 1 86 ? -19.640 -7.976 11.589 1.00 95.94 86 SER A C 1
ATOM 635 O O . SER A 1 86 ? -20.381 -7.100 11.163 1.00 95.94 86 SER A O 1
ATOM 637 N N . ILE A 1 87 ? -18.570 -8.409 10.926 1.00 96.00 87 ILE A N 1
ATOM 638 C CA . ILE A 1 87 ? -18.228 -8.003 9.560 1.00 96.00 87 ILE A CA 1
ATOM 639 C C . ILE A 1 87 ? -18.401 -9.255 8.693 1.00 96.00 87 ILE A C 1
ATOM 641 O O . ILE A 1 87 ? -17.535 -10.133 8.671 1.00 96.00 87 ILE A O 1
ATOM 645 N N . ASP A 1 88 ? -19.557 -9.364 8.035 1.00 91.62 88 ASP A N 1
ATOM 646 C CA . ASP A 1 88 ? -19.997 -10.564 7.303 1.00 91.62 88 ASP A CA 1
ATOM 647 C C . ASP A 1 88 ? -19.733 -10.495 5.791 1.00 91.62 88 ASP A C 1
ATOM 649 O O . ASP A 1 88 ? -20.500 -10.987 4.965 1.00 91.62 88 ASP A O 1
ATOM 653 N N . HIS A 1 89 ? -18.625 -9.861 5.423 1.00 90.94 89 HIS A N 1
ATOM 654 C CA . HIS A 1 89 ? -18.190 -9.706 4.043 1.00 90.94 89 HIS A CA 1
ATOM 655 C C . HIS A 1 89 ? -16.660 -9.645 3.953 1.00 90.94 89 HIS A C 1
ATOM 657 O O . HIS A 1 89 ? -15.959 -9.474 4.953 1.00 90.94 89 HIS A O 1
ATOM 663 N N . ALA A 1 90 ? -16.131 -9.780 2.733 1.00 93.44 90 ALA A N 1
ATOM 664 C CA . ALA A 1 90 ? -14.714 -9.548 2.469 1.00 93.44 90 ALA A CA 1
ATOM 665 C C . ALA A 1 90 ? -14.360 -8.075 2.697 1.00 93.44 90 ALA A C 1
ATOM 667 O O . ALA A 1 90 ? -15.172 -7.186 2.436 1.00 93.44 90 ALA A O 1
ATOM 668 N N . VAL A 1 91 ? -13.147 -7.812 3.171 1.00 97.81 91 VAL A N 1
ATOM 669 C CA . VAL A 1 91 ? -12.708 -6.462 3.540 1.00 97.81 91 VAL A CA 1
ATOM 670 C C . VAL A 1 91 ? -11.938 -5.826 2.388 1.00 97.81 91 VAL A C 1
ATOM 672 O O . VAL A 1 91 ? -11.067 -6.448 1.784 1.00 97.81 91 VAL A O 1
ATOM 675 N N . ALA A 1 92 ? -12.223 -4.567 2.082 1.00 97.25 92 ALA A N 1
ATOM 676 C CA . ALA A 1 92 ? -11.379 -3.793 1.192 1.00 97.25 92 ALA A CA 1
ATOM 677 C C . ALA A 1 92 ? -10.150 -3.304 1.962 1.00 97.25 92 ALA A C 1
ATOM 679 O O . ALA A 1 92 ? -10.271 -2.629 2.987 1.00 97.25 92 ALA A O 1
ATOM 680 N N . MET A 1 93 ? -8.967 -3.626 1.452 1.00 97.25 93 MET A N 1
ATOM 681 C CA . MET A 1 93 ? -7.693 -3.173 1.994 1.00 97.25 93 MET A CA 1
ATOM 682 C C . MET A 1 93 ? -6.876 -2.455 0.922 1.00 97.25 93 MET A C 1
ATOM 684 O O . MET A 1 93 ? -7.140 -2.584 -0.279 1.00 97.25 93 MET A O 1
ATOM 688 N N . ALA A 1 94 ? -5.874 -1.709 1.375 1.00 93.38 94 ALA A N 1
ATOM 689 C CA . ALA A 1 94 ? -4.851 -1.139 0.519 1.00 93.38 94 ALA A CA 1
ATOM 690 C C . ALA A 1 94 ? -3.469 -1.443 1.060 1.00 93.38 94 ALA A C 1
ATOM 692 O O . ALA A 1 94 ? -3.244 -1.493 2.271 1.00 93.38 94 ALA A O 1
ATOM 693 N N . ILE A 1 95 ? -2.545 -1.643 0.136 1.00 90.38 95 ILE A N 1
ATOM 694 C CA . ILE A 1 95 ? -1.149 -1.920 0.441 1.00 90.38 95 ILE A CA 1
ATOM 695 C C . ILE A 1 95 ? -0.287 -0.769 -0.035 1.00 90.38 95 ILE A C 1
ATOM 697 O O . ILE A 1 95 ? -0.698 0.056 -0.851 1.00 90.38 95 ILE A O 1
ATOM 701 N N . ALA A 1 96 ? 0.937 -0.730 0.459 1.00 87.06 96 ALA A N 1
ATOM 702 C CA . ALA A 1 96 ? 1.886 0.243 -0.020 1.00 87.06 96 ALA A CA 1
ATOM 703 C C . ALA A 1 96 ? 2.163 0.035 -1.514 1.00 87.06 96 ALA A C 1
ATOM 705 O O . ALA A 1 96 ? 2.244 -1.103 -1.983 1.00 87.06 96 ALA A O 1
ATOM 706 N N . THR A 1 97 ? 2.429 1.111 -2.255 1.00 82.81 97 THR A N 1
ATOM 707 C CA . THR A 1 97 ? 2.952 0.996 -3.630 1.00 82.81 97 THR A CA 1
ATOM 708 C C . THR A 1 97 ? 4.225 0.138 -3.704 1.00 82.81 97 THR A C 1
ATOM 710 O O . THR A 1 97 ? 4.461 -0.542 -4.696 1.00 82.81 97 THR A O 1
ATOM 713 N N . THR A 1 98 ? 5.019 0.070 -2.632 1.00 84.19 98 THR A N 1
ATOM 714 C CA . THR A 1 98 ? 6.202 -0.810 -2.536 1.00 84.19 98 THR A CA 1
ATOM 715 C C . THR A 1 98 ? 5.872 -2.297 -2.431 1.00 84.19 98 THR A C 1
ATOM 717 O O . THR A 1 98 ? 6.729 -3.138 -2.679 1.00 84.19 98 THR A O 1
ATOM 720 N N . GLN A 1 99 ? 4.641 -2.635 -2.062 1.00 87.81 99 GLN A N 1
ATOM 721 C CA . GLN A 1 99 ? 4.135 -4.001 -1.992 1.00 87.81 99 GLN A CA 1
ATOM 722 C C . GLN A 1 99 ? 3.330 -4.361 -3.245 1.00 87.81 99 GLN A C 1
ATOM 724 O O . GLN A 1 99 ? 3.333 -5.523 -3.657 1.00 87.81 99 GLN A O 1
ATOM 729 N N . ALA A 1 100 ? 2.690 -3.368 -3.863 1.00 87.69 100 ALA A N 1
ATOM 730 C CA . ALA A 1 100 ? 1.870 -3.525 -5.052 1.00 87.69 100 ALA A CA 1
ATOM 731 C C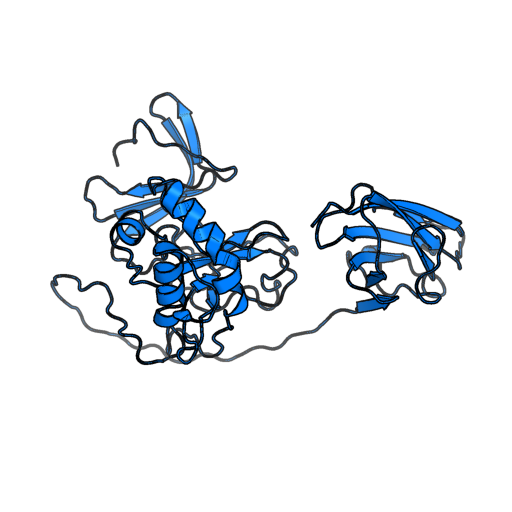 . ALA A 1 100 ? 2.651 -4.072 -6.252 1.00 87.69 100 ALA A C 1
ATOM 733 O O . ALA A 1 100 ? 3.805 -3.713 -6.483 1.00 87.69 100 ALA A O 1
ATOM 734 N N . GLY A 1 101 ? 2.003 -4.953 -7.009 1.00 84.69 101 GLY A N 1
ATOM 735 C CA . GLY A 1 101 ? 2.569 -5.660 -8.146 1.00 84.69 101 GLY A CA 1
ATOM 736 C C . GLY A 1 101 ? 2.992 -4.705 -9.254 1.00 84.69 101 GLY A C 1
ATOM 737 O O . GLY A 1 101 ? 2.242 -3.817 -9.641 1.00 84.69 101 GLY A O 1
ATOM 738 N N . THR A 1 102 ? 4.198 -4.892 -9.783 1.00 81.19 102 THR A N 1
ATOM 739 C CA . THR A 1 102 ? 4.717 -4.088 -10.904 1.00 81.19 102 THR A CA 1
ATOM 740 C C . THR A 1 102 ? 3.826 -4.147 -12.156 1.00 81.19 102 THR A C 1
ATOM 742 O O . THR A 1 102 ? 2.955 -5.005 -12.281 1.00 81.19 102 THR A O 1
ATOM 745 N N . SER A 1 103 ? 4.126 -3.325 -13.168 1.00 74.81 103 SER A N 1
ATOM 746 C CA . SER A 1 103 ? 3.436 -3.333 -14.472 1.00 74.81 103 SER A CA 1
ATOM 747 C C . SER A 1 103 ? 3.429 -4.683 -15.206 1.00 74.81 103 SER A C 1
ATOM 749 O O . SER A 1 103 ? 2.610 -4.877 -16.101 1.00 74.81 103 SER A O 1
ATOM 751 N N . SER A 1 104 ? 4.315 -5.618 -14.843 1.00 73.25 104 SER A N 1
ATOM 752 C CA . SER A 1 104 ? 4.338 -6.973 -15.412 1.00 73.25 104 SER A CA 1
ATOM 753 C C . SER A 1 104 ? 3.263 -7.899 -14.828 1.00 73.25 104 SER A C 1
ATOM 755 O O . SER A 1 104 ? 2.792 -8.803 -15.516 1.00 73.25 104 SER A O 1
ATOM 757 N N . THR A 1 105 ? 2.842 -7.648 -13.588 1.00 75.94 105 THR A N 1
ATOM 758 C CA . THR A 1 105 ? 1.764 -8.361 -12.886 1.00 75.94 105 THR A CA 1
ATOM 759 C C . THR A 1 105 ? 0.982 -7.374 -12.009 1.00 75.94 105 THR A C 1
ATOM 761 O O . THR A 1 105 ? 1.040 -7.461 -10.780 1.00 75.94 105 THR A O 1
ATOM 764 N N . PRO A 1 106 ? 0.302 -6.385 -12.612 1.00 80.75 106 PRO A N 1
ATOM 765 C CA . PRO A 1 106 ? -0.211 -5.237 -11.869 1.00 80.75 106 PRO A CA 1
ATOM 766 C C . PRO A 1 106 ? -1.487 -5.562 -11.090 1.00 80.75 106 PRO A C 1
ATOM 768 O O . PRO A 1 106 ? -1.751 -4.969 -10.046 1.00 80.75 106 PRO A O 1
ATOM 771 N N . TYR A 1 107 ? -2.265 -6.531 -11.570 1.00 91.19 107 TYR A N 1
ATOM 772 C CA . TYR A 1 107 ? -3.498 -6.970 -10.933 1.00 91.19 107 TYR A CA 1
ATOM 773 C C . TYR A 1 107 ? -3.824 -8.435 -11.255 1.00 91.19 107 TYR A C 1
ATOM 775 O O . TYR A 1 107 ? -3.330 -9.008 -12.229 1.00 91.19 107 TYR A O 1
ATOM 783 N N . VAL A 1 108 ? -4.664 -9.034 -10.415 1.00 91.25 108 VAL A N 1
ATOM 784 C CA . VAL A 1 108 ? -5.280 -10.359 -10.552 1.00 91.25 108 VAL A CA 1
ATOM 785 C C . VAL A 1 108 ? -6.765 -10.251 -10.209 1.00 91.25 108 VAL A C 1
ATOM 787 O O . VAL A 1 108 ? -7.188 -9.295 -9.565 1.00 91.25 108 VAL A O 1
ATOM 790 N N . TRP A 1 109 ? -7.571 -11.236 -10.608 1.00 88.69 109 TRP A N 1
ATOM 791 C CA . TRP A 1 109 ? -8.998 -11.248 -10.269 1.00 88.69 109 TRP A CA 1
ATOM 792 C C . TRP A 1 109 ? -9.218 -11.111 -8.742 1.00 88.69 109 TRP A C 1
ATOM 794 O O . TRP A 1 109 ? -8.529 -11.807 -7.988 1.00 88.69 109 TRP A O 1
ATOM 804 N N . PRO A 1 110 ? -10.170 -10.272 -8.276 1.00 91.75 110 PRO A N 1
ATOM 805 C CA . PRO A 1 110 ? -11.224 -9.588 -9.041 1.00 91.75 110 PRO A CA 1
ATOM 806 C C . PRO A 1 110 ? -10.850 -8.232 -9.651 1.00 91.75 110 PRO A C 1
ATOM 808 O O . PRO A 1 110 ? -11.679 -7.644 -10.337 1.00 91.75 110 PRO A O 1
ATOM 811 N N . ALA A 1 111 ? -9.633 -7.733 -9.441 1.00 92.56 111 ALA A N 1
ATOM 812 C CA . ALA A 1 111 ? -9.225 -6.462 -10.022 1.00 92.56 111 ALA A CA 1
ATOM 813 C C . ALA A 1 111 ? -9.160 -6.548 -11.556 1.00 92.56 111 ALA A C 1
ATOM 815 O O . ALA A 1 111 ? -8.660 -7.520 -12.133 1.00 92.56 111 ALA A O 1
ATOM 816 N N . THR A 1 112 ? -9.670 -5.511 -12.214 1.00 86.38 112 THR A N 1
ATOM 817 C CA . THR A 1 112 ? -9.662 -5.349 -13.677 1.00 86.38 112 THR A CA 1
ATOM 818 C C . THR A 1 112 ? -8.678 -4.289 -14.131 1.00 86.38 112 THR A C 1
ATOM 820 O O . THR A 1 112 ? -8.320 -4.252 -15.311 1.00 86.38 112 THR A O 1
ATOM 823 N N . THR A 1 113 ? -8.240 -3.435 -13.210 1.00 87.19 113 THR A N 1
ATOM 824 C CA . THR A 1 113 ? -7.264 -2.381 -13.453 1.00 87.19 113 THR A CA 1
ATOM 825 C C . THR A 1 113 ? -6.245 -2.315 -12.326 1.00 87.19 113 THR A C 1
ATOM 827 O O . THR A 1 113 ? -6.352 -2.978 -11.298 1.00 87.19 113 THR A O 1
ATOM 830 N N . ALA A 1 114 ? -5.227 -1.507 -12.558 1.00 85.38 114 ALA A N 1
ATOM 831 C CA . ALA A 1 114 ? -4.339 -0.958 -11.553 1.00 85.38 114 ALA A CA 1
ATOM 832 C C . ALA A 1 114 ? -4.117 0.510 -11.926 1.00 85.38 114 ALA A C 1
ATOM 834 O O . ALA A 1 114 ? -4.371 0.883 -13.081 1.00 85.38 114 ALA A O 1
ATOM 835 N N . ASP A 1 115 ? -3.621 1.337 -11.006 1.00 73.88 115 ASP A N 1
ATOM 836 C CA . ASP A 1 115 ? -3.330 2.722 -11.364 1.00 73.88 115 ASP A CA 1
ATOM 837 C C . ASP A 1 115 ? -2.350 2.795 -12.533 1.00 73.88 115 ASP A C 1
ATOM 839 O O . ASP A 1 115 ? -1.342 2.090 -12.602 1.00 73.88 115 ASP A O 1
ATOM 843 N N . SER A 1 116 ? -2.626 3.727 -13.445 1.00 57.19 116 SER A N 1
ATOM 844 C CA . SER A 1 116 ? -1.790 3.999 -14.620 1.00 57.19 116 SER A CA 1
ATOM 845 C C . SER A 1 116 ? -0.500 4.756 -14.281 1.00 57.19 116 SER A C 1
ATOM 847 O O . SER A 1 116 ? 0.147 5.300 -15.177 1.00 57.19 116 SER A O 1
ATOM 849 N N . TYR A 1 117 ? -0.105 4.817 -13.004 1.00 49.00 117 TYR A N 1
ATOM 850 C CA . TYR A 1 117 ? 1.145 5.448 -12.604 1.00 49.00 117 TYR A CA 1
ATOM 851 C C . TYR A 1 117 ? 2.307 4.575 -13.077 1.00 49.00 117 TYR A C 1
ATOM 853 O O . TYR A 1 117 ? 2.687 3.592 -12.443 1.00 49.00 117 TYR A O 1
ATOM 861 N N . THR A 1 118 ? 2.855 4.926 -14.234 1.00 42.47 118 THR A N 1
ATOM 862 C CA . THR A 1 118 ? 4.004 4.278 -14.858 1.00 42.47 118 THR A CA 1
ATOM 863 C C . THR A 1 118 ? 5.172 4.180 -13.864 1.00 42.47 118 THR A C 1
ATOM 865 O O . THR A 1 118 ? 5.932 5.131 -13.714 1.00 42.47 118 THR A O 1
ATOM 868 N N . GLY A 1 119 ? 5.317 3.035 -13.186 1.00 51.53 119 GLY A N 1
ATOM 869 C CA . GLY A 1 119 ? 6.556 2.622 -12.512 1.00 51.53 119 GLY A CA 1
ATOM 870 C C . GLY A 1 119 ? 6.658 2.753 -10.986 1.00 51.53 119 GLY A C 1
ATOM 871 O O . GLY A 1 119 ? 7.734 2.470 -10.468 1.00 51.53 119 GLY A O 1
ATOM 872 N N . ASN A 1 120 ? 5.605 3.126 -10.247 1.00 65.19 120 ASN A N 1
ATOM 873 C CA . ASN A 1 120 ? 5.710 3.274 -8.778 1.00 65.19 120 ASN A CA 1
ATOM 874 C C . ASN A 1 120 ? 5.349 2.023 -7.972 1.00 65.19 120 ASN A C 1
ATOM 876 O O . ASN A 1 120 ? 5.653 1.962 -6.780 1.00 65.19 120 ASN A O 1
ATOM 880 N N . TYR A 1 121 ? 4.698 1.040 -8.594 1.00 80.25 121 TYR A N 1
ATOM 881 C CA . TYR A 1 121 ? 4.452 -0.245 -7.953 1.00 80.25 121 TYR A CA 1
ATOM 882 C C . TYR A 1 121 ? 5.726 -1.079 -8.020 1.00 80.25 121 TYR A C 1
ATOM 884 O O . TYR A 1 121 ? 6.212 -1.387 -9.110 1.00 80.25 121 TYR A O 1
ATOM 892 N N . ALA A 1 122 ? 6.290 -1.387 -6.857 1.00 78.00 122 ALA A N 1
ATOM 893 C CA . ALA A 1 122 ? 7.627 -1.969 -6.747 1.00 78.00 122 ALA A CA 1
ATOM 894 C C . ALA A 1 122 ? 7.646 -3.336 -6.051 1.00 78.00 122 ALA A C 1
ATOM 896 O O . ALA A 1 122 ? 8.715 -3.911 -5.850 1.00 78.00 122 ALA A O 1
ATOM 897 N N . GLY A 1 123 ? 6.479 -3.855 -5.685 1.00 83.00 123 GLY A N 1
ATOM 898 C CA . GLY A 1 123 ? 6.340 -5.137 -5.024 1.00 83.00 123 GLY A CA 1
ATOM 899 C C . GLY A 1 123 ? 5.807 -6.226 -5.942 1.00 83.00 123 GLY A C 1
ATOM 900 O O . GLY A 1 123 ? 5.809 -6.137 -7.172 1.00 83.00 123 GLY A O 1
ATOM 901 N N . SER A 1 124 ? 5.377 -7.308 -5.309 1.00 88.62 124 SER A N 1
ATOM 902 C CA . SER A 1 124 ? 4.984 -8.553 -5.964 1.00 88.62 124 SER A CA 1
ATOM 903 C C . SER A 1 124 ? 3.533 -8.933 -5.706 1.00 88.62 124 SER A C 1
ATOM 905 O O . SER A 1 124 ? 3.151 -10.043 -6.058 1.00 88.62 124 SER A O 1
ATOM 907 N N . ILE A 1 125 ? 2.745 -8.059 -5.075 1.00 91.44 125 ILE A N 1
ATOM 908 C CA . ILE A 1 125 ? 1.354 -8.323 -4.704 1.00 91.44 125 ILE A CA 1
ATOM 909 C C . ILE A 1 125 ? 0.450 -7.575 -5.686 1.00 91.44 125 ILE A C 1
ATOM 911 O O . ILE A 1 125 ? 0.225 -6.377 -5.507 1.00 91.44 125 ILE A O 1
ATOM 915 N N . PRO A 1 126 ? -0.068 -8.230 -6.738 1.00 92.50 126 PRO A N 1
ATOM 916 C CA . PRO A 1 126 ? -0.968 -7.576 -7.680 1.00 92.50 126 PRO A CA 1
ATOM 917 C C . PRO A 1 126 ? -2.208 -7.042 -6.955 1.00 92.50 126 PRO A C 1
ATOM 919 O O . PRO A 1 126 ? -2.684 -7.662 -5.998 1.00 92.50 126 PRO A O 1
ATOM 922 N N . LEU A 1 127 ? -2.774 -5.932 -7.423 1.00 93.62 127 LEU A N 1
ATOM 923 C CA . LEU A 1 127 ? -4.096 -5.502 -6.961 1.00 93.62 127 LEU A CA 1
ATOM 924 C C . LEU A 1 127 ? -5.118 -6.617 -7.243 1.00 93.62 127 LEU A C 1
ATOM 926 O O . LEU A 1 127 ? -4.945 -7.422 -8.153 1.00 93.62 127 LEU A O 1
ATOM 930 N N . GLY A 1 128 ? -6.145 -6.731 -6.410 1.00 94.69 128 GLY A N 1
ATOM 931 C CA . GLY A 1 128 ? -7.076 -7.859 -6.383 1.00 94.69 128 GLY A CA 1
ATOM 932 C C . GLY A 1 128 ? -6.544 -9.101 -5.663 1.00 94.69 128 GLY A C 1
ATOM 933 O O . GLY A 1 128 ? -7.298 -10.051 -5.472 1.00 94.69 128 GLY A O 1
ATOM 934 N N . SER A 1 129 ? -5.285 -9.110 -5.204 1.00 95.62 129 SER A N 1
ATOM 935 C CA . SER A 1 129 ? -4.789 -10.181 -4.330 1.00 95.62 129 SER A CA 1
ATOM 936 C C . SER A 1 129 ? -5.644 -10.303 -3.073 1.00 95.62 129 SER A C 1
ATOM 938 O O . SER A 1 129 ? -6.048 -9.297 -2.488 1.00 95.62 129 SER A O 1
ATOM 940 N N . LEU A 1 130 ? -5.873 -11.541 -2.644 1.00 96.06 130 LEU A N 1
ATOM 941 C CA . LEU A 1 130 ? -6.623 -11.858 -1.437 1.00 96.06 130 LEU A CA 1
ATOM 942 C C . LEU A 1 130 ? -5.667 -12.286 -0.324 1.00 96.06 130 LEU A C 1
ATOM 944 O O . LEU A 1 130 ? -4.897 -13.230 -0.502 1.00 96.06 130 LEU A O 1
ATOM 948 N N . PHE A 1 131 ? -5.758 -11.630 0.829 1.00 96.25 131 PHE A N 1
ATOM 949 C CA . PHE A 1 131 ? -5.095 -12.054 2.060 1.00 96.25 131 PHE A CA 1
ATOM 950 C C . PHE A 1 131 ? -6.110 -12.580 3.063 1.00 96.25 131 PHE A C 1
ATOM 952 O O . PHE A 1 131 ? -7.179 -11.997 3.232 1.00 96.25 131 PHE A O 1
ATOM 959 N N . ALA A 1 132 ? -5.774 -13.656 3.763 1.00 95.25 132 ALA A N 1
ATOM 960 C CA . ALA A 1 132 ? -6.633 -14.231 4.790 1.00 95.25 132 ALA A CA 1
ATOM 961 C C . ALA A 1 132 ? -5.813 -14.693 5.992 1.00 95.25 132 ALA A C 1
ATOM 963 O O . ALA A 1 132 ? -4.628 -14.998 5.867 1.00 95.25 132 ALA A O 1
ATOM 964 N N . ILE A 1 133 ? -6.460 -14.767 7.154 1.00 94.62 133 ILE A N 1
ATOM 965 C CA . ILE A 1 133 ? -5.906 -15.508 8.290 1.00 94.62 133 ILE A CA 1
ATOM 966 C C . ILE A 1 133 ? -6.235 -16.993 8.071 1.00 94.62 133 ILE A C 1
ATOM 968 O O . ILE A 1 133 ? -7.414 -17.307 7.867 1.00 94.62 133 ILE A O 1
ATOM 972 N N . PRO A 1 134 ? -5.258 -17.918 8.132 1.00 92.19 134 PRO A N 1
ATOM 973 C CA . PRO A 1 134 ? -5.536 -19.346 8.014 1.00 92.19 134 PRO A CA 1
ATOM 974 C C . PRO A 1 134 ? -6.591 -19.830 9.026 1.00 92.19 134 PRO A C 1
ATOM 976 O O . PRO A 1 134 ? -6.676 -19.358 10.164 1.00 92.19 134 PRO A O 1
ATOM 979 N N . LYS A 1 135 ? -7.442 -20.774 8.607 1.00 88.69 135 LYS A N 1
ATOM 980 C CA . LYS A 1 135 ? -8.596 -21.254 9.397 1.00 88.69 135 LYS A CA 1
ATOM 981 C C . LYS A 1 135 ? -8.210 -21.970 10.693 1.00 88.69 135 LYS A C 1
ATOM 983 O O . LYS A 1 135 ? -9.027 -22.062 11.604 1.00 88.69 135 LYS A O 1
ATOM 988 N N . ASP A 1 136 ? -7.000 -22.503 10.759 1.00 90.94 136 ASP A N 1
ATOM 989 C CA . ASP A 1 136 ? -6.437 -23.199 11.913 1.00 90.94 136 ASP A CA 1
ATOM 990 C C . ASP A 1 136 ? -5.768 -22.257 12.927 1.00 90.94 136 ASP A C 1
ATOM 992 O O . ASP A 1 136 ? -5.453 -22.682 14.042 1.00 90.94 136 ASP A O 1
ATOM 996 N N . VAL A 1 137 ? -5.609 -20.971 12.596 1.00 93.62 137 VAL A N 1
ATOM 997 C CA . VAL A 1 137 ? -5.160 -19.954 13.549 1.00 93.62 137 VAL A CA 1
ATOM 998 C C . VAL A 1 137 ? -6.254 -19.691 14.584 1.00 93.62 137 VAL A C 1
ATOM 1000 O O . VAL A 1 137 ? -7.364 -19.248 14.280 1.00 93.62 137 VAL A O 1
ATOM 1003 N N . ASP A 1 138 ? -5.914 -19.918 15.850 1.00 96.88 138 ASP A N 1
ATOM 1004 C CA . ASP A 1 138 ? -6.757 -19.575 16.992 1.00 96.88 138 ASP A CA 1
ATOM 1005 C C . ASP A 1 138 ? -6.668 -18.070 17.282 1.00 96.88 138 ASP A C 1
ATOM 1007 O O . ASP A 1 138 ? -5.722 -17.598 17.921 1.00 96.88 138 ASP A O 1
ATOM 1011 N N . LEU A 1 139 ? -7.678 -17.314 16.840 1.00 96.25 139 LEU A N 1
ATOM 1012 C CA . LEU A 1 139 ? -7.727 -15.853 16.976 1.00 96.25 139 LEU A CA 1
ATOM 1013 C C . LEU A 1 139 ? -7.634 -15.367 18.435 1.00 96.25 139 LEU A C 1
ATOM 1015 O O . LEU A 1 139 ? -7.248 -14.227 18.683 1.00 96.25 139 LEU A O 1
ATOM 1019 N N . THR A 1 140 ? -7.945 -16.214 19.422 1.00 97.00 140 THR A N 1
ATOM 1020 C CA . THR A 1 140 ? -7.831 -15.844 20.845 1.00 97.00 140 THR A CA 1
ATOM 1021 C C . THR A 1 140 ? -6.386 -15.819 21.347 1.00 97.00 140 THR A C 1
ATOM 1023 O O . THR A 1 140 ? -6.117 -15.294 22.427 1.00 97.00 140 THR A O 1
ATOM 1026 N N . LYS A 1 141 ? -5.443 -16.363 20.568 1.00 97.06 141 LYS A N 1
ATOM 1027 C CA . LYS A 1 141 ? -4.028 -16.503 20.939 1.00 97.06 141 LYS A CA 1
ATOM 1028 C C . LYS A 1 141 ? -3.086 -15.556 20.203 1.00 97.06 141 LYS A C 1
ATOM 1030 O O . LYS A 1 141 ? -1.914 -15.500 20.558 1.00 97.06 141 LYS A O 1
ATOM 1035 N N . ILE A 1 142 ? -3.575 -14.802 19.220 1.00 94.75 142 ILE A N 1
ATOM 1036 C CA . ILE A 1 142 ? -2.726 -13.960 18.360 1.00 94.75 142 ILE A CA 1
ATOM 1037 C C . ILE A 1 142 ? -2.574 -12.512 18.847 1.00 94.75 142 ILE A C 1
ATOM 1039 O O . ILE A 1 142 ? -2.016 -11.682 18.141 1.00 94.75 142 ILE A O 1
ATOM 1043 N N . GLY A 1 143 ? -3.039 -12.200 20.062 1.00 95.06 143 GLY A N 1
ATOM 1044 C CA . GLY A 1 143 ? -2.826 -10.891 20.691 1.00 95.06 143 GLY A CA 1
ATOM 1045 C C . GLY A 1 143 ? -3.885 -9.829 20.378 1.00 95.06 143 GLY A C 1
ATOM 1046 O O . GLY A 1 143 ? -3.640 -8.655 20.627 1.00 95.06 143 GLY A O 1
ATOM 1047 N N . ILE A 1 144 ? -5.056 -10.224 19.872 1.00 97.50 144 ILE A N 1
ATOM 1048 C CA . ILE A 1 144 ? -6.219 -9.336 19.715 1.00 97.50 144 ILE A CA 1
ATOM 1049 C C . ILE A 1 144 ? -6.826 -9.049 21.091 1.00 97.50 144 ILE A C 1
ATOM 1051 O O . ILE A 1 144 ? -7.093 -9.972 21.864 1.00 97.50 144 ILE A O 1
ATOM 1055 N N . THR A 1 145 ? -7.068 -7.775 21.398 1.00 97.88 145 THR A N 1
ATOM 1056 C CA . THR A 1 145 ? -7.521 -7.330 22.725 1.00 97.88 145 THR A CA 1
ATOM 1057 C C . THR A 1 145 ? -8.859 -6.600 22.726 1.00 97.88 145 THR A C 1
ATOM 1059 O O . THR A 1 145 ? -9.390 -6.324 23.804 1.00 97.88 145 THR A O 1
ATOM 1062 N N . THR A 1 146 ? -9.409 -6.278 21.556 1.00 98.44 146 THR A N 1
ATOM 1063 C CA . THR A 1 146 ? -10.645 -5.504 21.408 1.00 98.44 146 THR A CA 1
ATOM 1064 C C . THR A 1 146 ? -11.732 -6.298 20.675 1.00 98.44 146 THR A C 1
ATOM 1066 O O . THR A 1 146 ? -11.425 -7.169 19.852 1.00 98.44 146 THR A O 1
ATOM 1069 N N . PRO A 1 147 ? -13.021 -6.029 20.952 1.00 98.31 147 PRO A N 1
ATOM 1070 C CA . PRO A 1 147 ? -14.121 -6.642 20.212 1.00 98.31 147 PRO A CA 1
ATOM 1071 C C . PRO A 1 147 ? -14.119 -6.291 18.717 1.00 98.31 147 PRO A C 1
ATOM 1073 O O . PRO A 1 147 ? -14.380 -7.166 17.894 1.00 98.31 147 PRO A O 1
ATOM 1076 N N . GLU A 1 148 ? -13.784 -5.051 18.355 1.00 98.38 148 GLU A N 1
ATOM 1077 C CA . GLU A 1 148 ? -13.711 -4.590 16.964 1.00 98.38 148 GLU A CA 1
ATOM 1078 C C . GLU A 1 148 ? -12.559 -5.266 16.210 1.00 98.38 148 GLU A C 1
ATOM 1080 O O . GLU A 1 148 ? -12.753 -5.761 15.100 1.00 98.38 148 GLU A O 1
ATOM 1085 N N . GLY A 1 149 ? -11.380 -5.379 16.834 1.00 98.38 149 GLY A N 1
ATOM 1086 C CA . GLY A 1 149 ? -10.256 -6.139 16.285 1.00 98.38 149 GLY A CA 1
ATOM 1087 C C . GLY A 1 149 ? -10.595 -7.619 16.090 1.00 98.38 149 GLY A C 1
ATOM 1088 O O . GLY A 1 149 ? -10.253 -8.207 15.066 1.00 98.38 149 GLY A O 1
ATOM 1089 N N . MET A 1 150 ? -11.342 -8.221 17.022 1.00 98.69 150 MET A N 1
ATOM 1090 C CA . MET A 1 150 ? -11.820 -9.602 16.887 1.00 98.69 150 MET A CA 1
ATOM 1091 C C . MET A 1 150 ? -12.836 -9.758 15.746 1.00 98.69 150 MET A C 1
ATOM 1093 O O . MET A 1 150 ? -12.786 -10.756 15.027 1.00 98.69 150 MET A O 1
ATOM 1097 N N . ALA A 1 151 ? -13.739 -8.792 15.550 1.00 98.56 151 ALA A N 1
ATOM 1098 C CA . ALA A 1 151 ? -14.664 -8.784 14.416 1.00 98.56 151 ALA A CA 1
ATOM 1099 C C . ALA A 1 151 ? -13.905 -8.712 13.080 1.00 98.56 151 ALA A C 1
ATOM 1101 O O . ALA A 1 151 ? -14.153 -9.523 12.187 1.00 98.56 151 ALA A O 1
ATOM 1102 N N . LEU A 1 152 ? -12.911 -7.820 12.977 1.00 98.62 152 LEU A N 1
ATOM 1103 C CA . LEU A 1 152 ? -12.076 -7.690 11.782 1.00 98.62 152 LEU A CA 1
ATOM 1104 C C . LEU A 1 152 ? -11.253 -8.960 11.514 1.00 98.62 152 LEU A C 1
ATOM 1106 O O . LEU A 1 152 ? -11.197 -9.436 10.383 1.00 98.62 152 LEU A O 1
ATOM 1110 N N . ALA A 1 153 ? -10.658 -9.560 12.546 1.00 98.38 153 ALA A N 1
ATOM 1111 C CA . ALA A 1 153 ? -9.896 -10.799 12.410 1.00 98.38 153 ALA A CA 1
ATOM 1112 C C . ALA A 1 153 ? -10.765 -11.974 11.938 1.00 98.38 153 ALA A C 1
ATOM 1114 O O . ALA A 1 153 ? -10.347 -12.748 11.076 1.00 98.38 153 ALA A O 1
ATOM 1115 N N . LYS A 1 154 ? -11.998 -12.086 12.452 1.00 97.75 154 LYS A N 1
ATOM 1116 C CA . LYS A 1 154 ? -12.973 -13.072 11.969 1.00 97.75 154 LYS A CA 1
ATOM 1117 C C . LYS A 1 154 ? -13.327 -12.841 10.506 1.00 97.75 154 LYS A C 1
ATOM 1119 O O . LYS A 1 154 ? -13.400 -13.816 9.767 1.00 97.75 154 LYS A O 1
ATOM 1124 N N . ALA A 1 155 ? -13.496 -11.593 10.069 1.00 97.00 155 ALA A N 1
ATOM 1125 C CA . ALA A 1 155 ? -13.733 -11.290 8.660 1.00 97.00 155 ALA A CA 1
ATOM 1126 C C . ALA A 1 155 ? -12.547 -11.705 7.780 1.00 97.00 155 ALA A C 1
ATOM 1128 O O . ALA A 1 155 ? -12.735 -12.403 6.787 1.00 97.00 155 ALA A O 1
ATOM 1129 N N . TYR A 1 156 ? -11.313 -11.397 8.188 1.00 97.56 156 TYR A N 1
ATOM 1130 C CA . TYR A 1 156 ? -10.114 -11.861 7.484 1.00 97.56 156 TYR A CA 1
ATOM 1131 C C . TYR A 1 156 ? -9.971 -13.390 7.458 1.00 97.56 156 TYR A C 1
ATOM 1133 O O . TYR A 1 156 ? -9.479 -13.936 6.475 1.00 97.56 156 TYR A O 1
ATOM 1141 N N . GLN A 1 157 ? -10.406 -14.097 8.502 1.00 94.81 157 GLN A N 1
ATOM 1142 C CA . GLN A 1 157 ? -10.403 -15.563 8.535 1.00 94.81 157 GLN A CA 1
ATOM 1143 C C . GLN A 1 157 ? -11.564 -16.180 7.725 1.00 94.81 157 GLN A C 1
ATOM 1145 O O . GLN A 1 157 ? -11.449 -17.295 7.212 1.00 94.81 157 GLN A O 1
ATOM 1150 N N . ASN A 1 158 ? -12.706 -15.494 7.618 1.00 90.12 158 ASN A N 1
ATOM 1151 C CA . ASN A 1 158 ? -13.924 -16.022 6.995 1.00 90.12 158 ASN A CA 1
ATOM 1152 C C . ASN A 1 158 ? -14.161 -15.583 5.560 1.00 90.12 158 ASN A C 1
ATOM 1154 O O . ASN A 1 158 ? -14.829 -16.316 4.848 1.00 90.12 158 ASN A O 1
ATOM 1158 N N . TYR A 1 159 ? -13.649 -14.437 5.144 1.00 91.94 159 TYR A N 1
ATOM 1159 C CA . TYR A 1 159 ? -13.900 -13.861 3.824 1.00 91.94 159 TYR A CA 1
ATOM 1160 C C . TYR A 1 159 ? -12.618 -13.303 3.193 1.00 91.94 159 TYR A C 1
ATOM 1162 O O . TYR A 1 159 ? -12.522 -13.222 1.971 1.00 91.94 159 TYR A O 1
ATOM 1170 N N . GLY A 1 160 ? -11.625 -12.965 4.024 1.00 95.56 160 GLY A N 1
ATOM 1171 C CA . GLY A 1 160 ? -10.360 -12.371 3.606 1.00 95.56 160 GLY A CA 1
ATOM 1172 C C . GLY A 1 160 ? -10.473 -10.877 3.293 1.00 95.56 160 GLY A C 1
ATOM 1173 O O . GLY A 1 160 ? -11.540 -10.268 3.403 1.00 95.56 160 GLY A O 1
ATOM 1174 N N . GLY A 1 161 ? -9.340 -10.283 2.926 1.00 96.69 161 GLY A N 1
ATOM 1175 C CA . GLY A 1 161 ? -9.222 -8.897 2.495 1.00 96.69 161 GLY A CA 1
ATOM 1176 C C . GLY A 1 161 ? -8.624 -8.788 1.097 1.00 96.69 161 GLY A C 1
ATOM 1177 O O . GLY A 1 161 ? -7.559 -9.345 0.825 1.00 96.69 161 GLY A O 1
ATOM 1178 N N . TYR A 1 162 ? -9.313 -8.069 0.214 1.00 97.31 162 TYR A N 1
ATOM 1179 C CA . TYR A 1 162 ? -8.867 -7.812 -1.151 1.00 97.31 162 TYR A CA 1
ATOM 1180 C C . TYR A 1 162 ? -8.039 -6.535 -1.220 1.00 97.31 162 TYR A C 1
ATOM 1182 O O . TYR A 1 162 ? -8.460 -5.482 -0.738 1.00 97.31 162 TYR A O 1
ATOM 1190 N N . VAL A 1 163 ? -6.881 -6.608 -1.874 1.00 96.88 163 VAL A N 1
ATOM 1191 C CA . VAL A 1 163 ? -6.063 -5.436 -2.203 1.00 96.88 163 VAL A CA 1
ATOM 1192 C C . VAL A 1 163 ? -6.766 -4.627 -3.290 1.00 96.88 163 VAL A C 1
ATOM 1194 O O . VAL A 1 163 ? -6.574 -4.847 -4.479 1.00 96.88 163 VAL A O 1
ATOM 1197 N N . THR A 1 164 ? -7.628 -3.708 -2.885 1.00 96.06 164 THR A N 1
ATOM 1198 C CA . THR A 1 164 ? -8.471 -2.926 -3.805 1.00 96.06 164 THR A CA 1
ATOM 1199 C C . THR A 1 164 ? -7.829 -1.618 -4.251 1.00 96.06 164 THR A C 1
ATOM 1201 O O . THR A 1 164 ? -8.259 -1.019 -5.233 1.00 96.06 164 THR A O 1
ATOM 1204 N N . ASP A 1 165 ? -6.812 -1.164 -3.530 1.00 92.81 165 ASP A N 1
ATOM 1205 C CA . ASP A 1 165 ? -6.137 0.091 -3.812 1.00 92.81 165 ASP A CA 1
ATOM 1206 C C . ASP A 1 165 ? -4.688 0.052 -3.325 1.00 92.81 165 ASP A C 1
ATOM 1208 O O . ASP A 1 165 ? -4.252 -0.891 -2.649 1.00 92.81 165 ASP A O 1
ATOM 1212 N N . THR A 1 166 ? -3.954 1.108 -3.645 1.00 86.44 166 THR A N 1
ATOM 1213 C CA . THR A 1 166 ? -2.660 1.386 -3.045 1.00 86.44 166 THR A CA 1
ATOM 1214 C C . THR A 1 166 ? -2.710 2.644 -2.204 1.00 86.44 166 THR A C 1
ATOM 1216 O O . THR A 1 166 ? -3.461 3.577 -2.461 1.00 86.44 166 THR A O 1
ATOM 1219 N N . ALA A 1 167 ? -1.890 2.665 -1.167 1.00 77.25 167 ALA A N 1
ATOM 1220 C CA . ALA A 1 167 ? -1.591 3.870 -0.421 1.00 77.25 167 ALA A CA 1
ATOM 1221 C C . ALA A 1 167 ? -0.125 4.248 -0.657 1.00 77.25 167 ALA A C 1
ATOM 1223 O O . ALA A 1 167 ? 0.591 3.581 -1.407 1.00 77.25 167 ALA A O 1
ATOM 1224 N N . GLY A 1 168 ? 0.339 5.317 -0.006 1.00 73.69 168 GLY A N 1
ATOM 1225 C CA . GLY A 1 168 ? 1.741 5.722 -0.069 1.00 73.69 168 GLY A CA 1
ATOM 1226 C C . GLY A 1 168 ? 2.717 4.559 0.192 1.00 73.69 168 GLY A C 1
ATOM 1227 O O . GLY A 1 168 ? 2.340 3.528 0.752 1.00 73.69 168 GLY A O 1
ATOM 1228 N N . PRO A 1 169 ? 3.997 4.711 -0.173 1.00 69.44 169 PRO A N 1
ATOM 1229 C CA . PRO A 1 169 ? 4.970 3.616 -0.248 1.00 69.44 169 PRO A CA 1
ATOM 1230 C C . PRO A 1 169 ? 5.237 2.852 1.057 1.00 69.44 169 PRO A C 1
ATOM 1232 O O . PRO A 1 169 ? 5.857 1.797 0.997 1.00 69.44 169 PRO A O 1
ATOM 1235 N N . ASN A 1 170 ? 4.755 3.326 2.209 1.00 69.88 170 ASN A N 1
ATOM 1236 C CA . ASN A 1 170 ? 4.904 2.660 3.511 1.00 69.88 170 ASN A CA 1
ATOM 1237 C C . ASN A 1 170 ? 3.567 2.439 4.230 1.00 69.88 170 ASN A C 1
ATOM 1239 O O . ASN A 1 170 ? 3.528 2.052 5.397 1.00 69.88 170 ASN A O 1
ATOM 1243 N N . THR A 1 171 ? 2.452 2.723 3.566 1.00 71.50 171 THR A N 1
ATOM 1244 C CA . THR A 1 171 ? 1.139 2.698 4.195 1.00 71.50 171 THR A CA 1
ATOM 1245 C C . THR A 1 171 ? 0.432 1.394 3.871 1.00 71.50 171 THR A C 1
ATOM 1247 O O . THR A 1 171 ? 0.188 1.074 2.714 1.00 71.50 171 THR A O 1
ATOM 1250 N N . LEU A 1 172 ? 0.059 0.666 4.918 1.00 77.25 172 LEU A N 1
ATOM 1251 C CA . LEU A 1 172 ? -0.875 -0.448 4.837 1.00 77.25 172 LEU A CA 1
ATOM 1252 C C . LEU A 1 172 ? -2.182 -0.022 5.501 1.00 77.25 172 LEU A C 1
ATOM 1254 O O . LEU A 1 172 ? -2.167 0.531 6.599 1.00 77.25 172 LEU A O 1
ATOM 1258 N N . GLN A 1 173 ? -3.301 -0.320 4.858 1.00 89.62 173 GLN A N 1
ATOM 1259 C CA . GLN A 1 173 ? -4.637 -0.122 5.403 1.00 89.62 173 GLN A CA 1
ATOM 1260 C C . GLN A 1 173 ? -5.345 -1.470 5.405 1.00 89.62 173 GLN A C 1
ATOM 1262 O O . GLN A 1 173 ? -5.638 -2.002 4.341 1.00 89.62 173 GLN A O 1
ATOM 1267 N N . LEU A 1 174 ? -5.621 -2.031 6.586 1.00 94.38 174 LEU A N 1
ATOM 1268 C CA . LEU A 1 174 ? -6.344 -3.305 6.690 1.00 94.38 174 LEU A CA 1
ATOM 1269 C C . LEU A 1 174 ? -7.861 -3.160 6.513 1.00 94.38 174 LEU A C 1
ATOM 1271 O O . LEU A 1 174 ? -8.544 -4.166 6.363 1.00 94.38 174 LEU A O 1
ATOM 1275 N N . ALA A 1 175 ? -8.402 -1.947 6.566 1.00 95.75 175 ALA A N 1
ATOM 1276 C CA . ALA A 1 175 ? -9.814 -1.695 6.328 1.00 95.75 175 ALA A CA 1
ATOM 1277 C C . ALA A 1 175 ? -10.029 -0.232 5.940 1.00 95.75 175 ALA A C 1
ATOM 1279 O O . ALA A 1 175 ? -9.396 0.666 6.501 1.00 95.75 175 ALA A O 1
ATOM 1280 N N . TYR A 1 176 ? -10.978 -0.002 5.040 1.00 93.12 176 TYR A N 1
ATOM 1281 C CA . TYR A 1 176 ? -11.633 1.293 4.893 1.00 93.12 176 TYR A CA 1
ATOM 1282 C C . TYR A 1 176 ? -12.853 1.325 5.802 1.00 93.12 176 TYR A C 1
ATOM 1284 O O . TYR A 1 176 ? -13.629 0.373 5.801 1.00 93.12 176 TYR A O 1
ATOM 1292 N N . VAL A 1 177 ? -13.025 2.405 6.562 1.00 89.94 177 VAL A N 1
ATOM 1293 C CA . VAL A 1 177 ? -14.114 2.535 7.537 1.00 89.94 177 VAL A CA 1
ATOM 1294 C C . VAL A 1 177 ? -15.030 3.686 7.141 1.00 89.94 177 VAL A C 1
ATOM 1296 O O . VAL A 1 177 ? -14.561 4.781 6.824 1.00 89.94 177 VAL A O 1
ATOM 1299 N N . GLU A 1 178 ? -16.337 3.437 7.166 1.00 87.50 178 GLU A N 1
ATOM 1300 C CA . GLU A 1 178 ? -17.362 4.437 6.882 1.00 87.50 178 GLU A CA 1
ATOM 1301 C C . GLU A 1 178 ? -17.210 5.673 7.782 1.00 87.50 178 GLU A C 1
ATOM 1303 O O . GLU A 1 178 ? -17.066 5.595 9.009 1.00 87.50 178 GLU A O 1
ATOM 1308 N N . GLN A 1 179 ? -17.315 6.850 7.162 1.00 77.19 179 GLN A N 1
ATOM 1309 C CA . GLN A 1 179 ? -17.360 8.108 7.888 1.00 77.19 179 GLN A CA 1
ATOM 1310 C C . GLN A 1 179 ? -18.645 8.189 8.732 1.00 77.19 179 GLN A C 1
ATOM 1312 O O . GLN A 1 179 ? -19.713 8.524 8.232 1.00 77.19 179 GLN A O 1
ATOM 1317 N N . GLY A 1 180 ? -18.521 7.949 10.036 1.00 79.25 180 GLY A N 1
ATOM 1318 C CA . GLY A 1 180 ? -19.655 7.863 10.964 1.00 79.25 180 GLY A CA 1
ATOM 1319 C C . GLY A 1 180 ? -19.462 6.796 12.042 1.00 79.25 180 GLY A C 1
ATOM 1320 O O . GLY A 1 180 ? -20.141 6.844 13.071 1.00 79.25 180 GLY A O 1
ATOM 1321 N N . ALA A 1 181 ? -18.508 5.879 11.842 1.00 83.62 181 ALA A N 1
ATOM 1322 C CA . ALA A 1 181 ? -18.002 5.006 12.894 1.00 83.62 181 ALA A CA 1
ATOM 1323 C C . ALA A 1 181 ? -17.493 5.812 14.102 1.00 83.62 181 ALA A C 1
ATOM 1325 O O . ALA A 1 181 ? -16.978 6.926 13.962 1.00 83.62 181 ALA A O 1
ATOM 1326 N N . ASN A 1 182 ? -17.650 5.256 15.304 1.00 88.31 182 ASN A N 1
ATOM 1327 C CA . ASN A 1 182 ? -17.174 5.899 16.523 1.00 88.31 182 ASN A CA 1
ATOM 1328 C C . ASN A 1 182 ? -15.637 5.916 16.538 1.00 88.31 182 ASN A C 1
ATOM 1330 O O . ASN A 1 182 ? -15.004 4.902 16.252 1.00 88.31 182 ASN A O 1
ATOM 1334 N N . GLN A 1 183 ? -15.031 7.037 16.938 1.00 86.25 183 GLN A N 1
ATOM 1335 C CA . GLN A 1 183 ? -13.575 7.145 17.052 1.00 86.25 183 GLN A CA 1
ATOM 1336 C C . GLN A 1 183 ? -12.979 6.052 17.952 1.00 86.25 183 GLN A C 1
ATOM 1338 O O . GLN A 1 183 ? -11.949 5.491 17.605 1.00 86.25 183 GLN A O 1
ATOM 1343 N N . SER A 1 184 ? -13.649 5.666 19.044 1.00 91.19 184 SER A N 1
ATOM 1344 C CA . SER A 1 184 ? -13.158 4.584 19.906 1.00 91.19 184 SER A CA 1
ATOM 1345 C C . SER A 1 184 ? -13.155 3.219 19.210 1.00 91.19 184 SER A C 1
ATOM 1347 O O . SER A 1 184 ? -12.281 2.403 19.483 1.00 91.19 184 SER A O 1
ATOM 1349 N N . GLN A 1 185 ? -14.113 2.965 18.308 1.00 93.31 185 GLN A N 1
ATOM 1350 C CA . GLN A 1 185 ? -14.132 1.744 17.492 1.00 93.31 185 GLN A CA 1
ATOM 1351 C C . GLN A 1 185 ? -12.946 1.750 16.516 1.00 93.31 185 GLN A C 1
ATOM 1353 O O . GLN A 1 185 ? -12.259 0.743 16.374 1.00 93.31 185 GLN A O 1
ATOM 1358 N N . VAL A 1 186 ? -12.660 2.900 15.893 1.00 85.44 186 VAL A N 1
ATOM 1359 C CA . VAL A 1 186 ? -11.505 3.074 14.996 1.00 85.44 186 VAL A CA 1
ATOM 1360 C C . VAL A 1 186 ? -10.181 2.888 15.749 1.00 85.44 186 VAL A C 1
ATOM 1362 O O . VAL A 1 186 ? -9.310 2.156 15.283 1.00 85.44 186 VAL A O 1
ATOM 1365 N N . ASP A 1 187 ? -10.041 3.477 16.937 1.00 87.94 187 ASP A N 1
ATOM 1366 C CA . ASP A 1 187 ? -8.848 3.330 17.780 1.00 87.94 187 ASP A CA 1
ATOM 1367 C C . ASP A 1 187 ? -8.627 1.862 18.198 1.00 87.94 187 ASP A C 1
ATOM 1369 O O . ASP A 1 187 ? -7.494 1.373 18.201 1.00 87.94 187 ASP A O 1
ATOM 1373 N N . ASN A 1 188 ? -9.707 1.128 18.490 1.00 96.69 188 ASN A N 1
ATOM 1374 C CA . ASN A 1 188 ? -9.658 -0.303 18.796 1.00 96.69 188 ASN A CA 1
ATOM 1375 C C . ASN A 1 188 ? -9.169 -1.141 17.602 1.00 96.69 188 ASN A C 1
ATOM 1377 O O . ASN A 1 188 ? -8.317 -2.015 17.780 1.00 96.69 188 ASN A O 1
ATOM 1381 N N . LEU A 1 189 ? -9.634 -0.841 16.382 1.00 92.50 189 LEU A N 1
ATOM 1382 C CA . LEU A 1 189 ? -9.132 -1.482 15.160 1.00 92.50 189 LEU A CA 1
ATOM 1383 C C . LEU A 1 189 ? -7.627 -1.236 14.971 1.00 92.50 189 LEU A C 1
ATOM 1385 O O . LEU A 1 189 ? -6.883 -2.177 14.689 1.00 92.50 189 LEU A O 1
ATOM 1389 N N . PHE A 1 190 ? -7.155 0.000 15.175 1.00 88.25 190 PHE A N 1
ATOM 1390 C CA . PHE A 1 190 ? -5.725 0.325 15.094 1.00 88.25 190 PHE A CA 1
ATOM 1391 C C . PHE A 1 190 ? -4.891 -0.422 16.136 1.00 88.25 190 PHE A C 1
ATOM 1393 O O . PHE A 1 190 ? -3.802 -0.903 15.820 1.00 88.25 190 PHE A O 1
ATOM 1400 N N . LYS A 1 191 ? -5.404 -0.554 17.363 1.00 92.31 191 LYS A N 1
ATOM 1401 C CA . LYS A 1 191 ? -4.713 -1.236 18.462 1.00 92.31 191 LYS A CA 1
ATOM 1402 C C . LYS A 1 191 ? -4.380 -2.695 18.139 1.00 92.31 191 LYS A C 1
ATOM 1404 O O . LYS A 1 191 ? -3.284 -3.149 18.458 1.00 92.31 191 LYS A O 1
ATOM 1409 N N . ASP A 1 192 ? -5.296 -3.411 17.491 1.00 96.69 192 ASP A N 1
ATOM 1410 C CA . ASP A 1 192 ? -5.126 -4.834 17.168 1.00 96.69 192 ASP A CA 1
ATOM 1411 C C . ASP A 1 192 ? -4.593 -5.078 15.737 1.00 96.69 192 ASP A C 1
ATOM 1413 O O . ASP A 1 192 ? -4.348 -6.221 15.346 1.00 96.69 192 ASP A O 1
ATOM 1417 N N . MET A 1 193 ? -4.349 -4.020 14.953 1.00 89.25 193 MET A N 1
ATOM 1418 C CA . MET A 1 193 ? -3.922 -4.105 13.549 1.00 89.25 193 MET A CA 1
ATOM 1419 C C . MET A 1 193 ? -2.666 -4.969 13.352 1.00 89.25 193 MET A C 1
ATOM 1421 O O . MET A 1 193 ? -2.607 -5.767 12.418 1.00 89.25 193 MET A O 1
ATOM 1425 N N . ASN A 1 194 ? -1.669 -4.854 14.235 1.00 89.56 194 ASN A N 1
ATOM 1426 C CA . ASN A 1 194 ? -0.425 -5.629 14.136 1.00 89.56 194 ASN A CA 1
ATOM 1427 C C . ASN A 1 194 ? -0.630 -7.129 14.412 1.00 89.56 194 ASN A C 1
ATOM 1429 O O . ASN A 1 194 ? 0.014 -7.968 13.776 1.00 89.56 194 ASN A O 1
ATOM 1433 N N . ALA A 1 195 ? -1.548 -7.472 15.321 1.00 94.31 195 ALA A N 1
ATOM 1434 C CA . ALA A 1 195 ? -1.904 -8.859 15.614 1.00 94.31 195 ALA A CA 1
ATOM 1435 C C . ALA A 1 195 ? -2.549 -9.524 14.390 1.00 94.31 195 ALA A C 1
ATOM 1437 O O . ALA A 1 195 ? -2.163 -10.624 14.007 1.00 94.31 195 ALA A O 1
ATOM 1438 N N . ILE A 1 196 ? -3.460 -8.813 13.720 1.00 95.75 196 ILE A N 1
ATOM 1439 C CA . ILE A 1 196 ? -4.117 -9.277 12.490 1.00 95.75 196 ILE A CA 1
ATOM 1440 C C . ILE A 1 196 ? -3.099 -9.366 11.348 1.00 95.75 196 ILE A C 1
ATOM 1442 O O . ILE A 1 196 ? -2.937 -10.425 10.748 1.00 95.75 196 ILE A O 1
ATOM 1446 N N . ARG A 1 197 ? -2.359 -8.278 11.086 1.00 93.38 197 ARG A N 1
ATOM 1447 C CA . ARG A 1 197 ? -1.390 -8.174 9.981 1.00 93.38 197 ARG A CA 1
ATOM 1448 C C . ARG A 1 197 ? -0.357 -9.298 9.992 1.00 93.38 197 ARG A C 1
ATOM 1450 O O . ARG A 1 197 ? -0.011 -9.804 8.931 1.00 93.38 197 ARG A O 1
ATOM 1457 N N . SER A 1 198 ? 0.159 -9.660 11.165 1.00 94.62 198 SER A N 1
ATOM 1458 C CA . SER A 1 198 ? 1.224 -10.666 11.296 1.00 94.62 198 SER A CA 1
ATOM 1459 C C . SER A 1 198 ? 0.779 -12.097 10.975 1.00 94.62 198 SER A C 1
ATOM 1461 O O . SER A 1 198 ? 1.635 -12.963 10.822 1.00 94.62 198 SER A O 1
ATOM 1463 N N . HIS A 1 199 ? -0.528 -12.332 10.828 1.00 95.62 199 HIS A N 1
ATOM 1464 C CA . HIS A 1 199 ? -1.115 -13.638 10.520 1.00 95.62 199 HIS A CA 1
ATOM 1465 C C . HIS A 1 199 ? -1.822 -13.673 9.158 1.00 95.62 199 HIS A C 1
ATOM 1467 O O . HIS A 1 199 ? -2.531 -14.633 8.864 1.00 95.62 199 HIS A O 1
ATOM 1473 N N . LEU A 1 200 ? -1.666 -12.629 8.336 1.00 94.69 200 LEU A N 1
ATOM 1474 C CA . LEU A 1 200 ? -2.202 -12.613 6.980 1.00 94.69 200 LEU A CA 1
ATOM 1475 C C . LEU A 1 200 ? -1.295 -13.387 6.026 1.00 94.69 200 LEU A C 1
ATOM 1477 O O . LEU A 1 200 ? -0.104 -13.102 5.909 1.00 94.69 200 LEU A O 1
ATOM 1481 N N . GLU A 1 201 ? -1.900 -14.300 5.277 1.00 93.88 201 GLU A N 1
ATOM 1482 C CA . GLU A 1 201 ? -1.253 -15.068 4.221 1.00 93.88 201 GLU A CA 1
ATOM 1483 C C . GLU A 1 201 ? -1.929 -14.809 2.874 1.00 93.88 201 GLU A C 1
ATOM 1485 O O . GLU A 1 201 ? -3.141 -14.596 2.795 1.00 93.88 201 GLU A O 1
ATOM 1490 N N . LEU A 1 202 ? -1.134 -14.820 1.802 1.00 91.00 202 LEU A N 1
ATOM 1491 C CA . LEU A 1 202 ? -1.640 -14.674 0.441 1.00 91.00 202 LEU A CA 1
ATOM 1492 C C . LEU A 1 202 ? -2.399 -15.943 0.023 1.00 91.00 202 LEU A C 1
ATOM 1494 O O . LEU A 1 202 ? -1.837 -17.039 0.011 1.00 91.00 202 LEU A O 1
ATOM 1498 N N . VAL A 1 203 ? -3.648 -15.786 -0.409 1.00 88.62 203 VAL A N 1
ATOM 1499 C CA . VAL A 1 203 ? -4.474 -16.876 -0.938 1.00 88.62 203 VAL A CA 1
ATOM 1500 C C . VAL A 1 203 ? -4.151 -17.086 -2.419 1.00 88.62 203 VAL A C 1
ATOM 1502 O O . VAL A 1 203 ? -4.548 -16.307 -3.284 1.00 88.62 203 VAL A O 1
ATOM 1505 N N . THR A 1 204 ? -3.418 -18.155 -2.730 1.00 85.12 204 THR A N 1
ATOM 1506 C CA . THR A 1 204 ? -2.851 -18.395 -4.075 1.00 85.12 204 THR A CA 1
ATOM 1507 C C . THR A 1 204 ? -3.821 -19.019 -5.081 1.00 85.12 204 THR A C 1
ATOM 1509 O O . THR A 1 204 ? -3.538 -19.041 -6.276 1.00 85.12 204 THR A O 1
ATOM 1512 N N . ASN A 1 205 ? -4.973 -19.513 -4.625 1.00 80.88 205 ASN A N 1
ATOM 1513 C CA . ASN A 1 205 ? -5.994 -20.166 -5.447 1.00 80.88 205 ASN A CA 1
ATOM 1514 C C . ASN A 1 205 ? -7.282 -19.331 -5.589 1.00 80.88 205 ASN A C 1
ATOM 1516 O O . ASN A 1 205 ? -8.340 -19.875 -5.914 1.00 80.88 205 ASN A O 1
ATOM 1520 N N . ASN A 1 206 ? -7.205 -18.019 -5.354 1.00 85.75 206 ASN A N 1
ATOM 1521 C CA . ASN A 1 206 ? -8.315 -17.100 -5.572 1.00 85.75 206 ASN A CA 1
ATOM 1522 C C . ASN A 1 206 ? -8.495 -16.797 -7.069 1.00 85.75 206 ASN A C 1
ATOM 1524 O O . ASN A 1 206 ? -7.620 -16.207 -7.701 1.00 85.75 206 ASN A O 1
ATOM 1528 N N . THR A 1 207 ? -9.629 -17.200 -7.643 1.00 84.31 207 THR A N 1
ATOM 1529 C CA . THR A 1 207 ? -9.965 -16.955 -9.056 1.00 84.31 207 THR A CA 1
ATOM 1530 C C . THR A 1 207 ? -11.464 -16.719 -9.217 1.00 84.31 207 THR A C 1
ATOM 1532 O O . THR A 1 207 ? -12.234 -17.063 -8.328 1.00 84.31 207 THR A O 1
ATOM 1535 N N . ALA A 1 208 ? -11.909 -16.246 -10.385 1.00 79.06 208 ALA A N 1
ATOM 1536 C CA . ALA A 1 208 ? -13.340 -16.137 -10.688 1.00 79.06 208 ALA A CA 1
ATOM 1537 C C . ALA A 1 208 ? -14.105 -17.472 -10.556 1.00 79.06 208 ALA A C 1
ATOM 1539 O O . ALA A 1 208 ? -15.295 -17.474 -10.260 1.00 79.06 208 ALA A O 1
ATOM 1540 N N . ALA A 1 209 ? -13.431 -18.609 -10.772 1.00 77.81 209 ALA A N 1
ATOM 1541 C CA . ALA A 1 209 ? -14.016 -19.944 -10.626 1.00 77.81 209 ALA A CA 1
ATOM 1542 C C . ALA A 1 209 ? -13.932 -20.486 -9.188 1.00 77.81 209 ALA A C 1
ATOM 1544 O O . ALA A 1 209 ? -14.679 -21.390 -8.822 1.00 77.81 209 ALA A O 1
ATOM 1545 N N . THR A 1 210 ? -13.023 -19.937 -8.383 1.00 77.12 210 THR A N 1
ATOM 1546 C CA . THR A 1 210 ? -12.793 -20.292 -6.978 1.00 77.12 210 THR A CA 1
ATOM 1547 C C . THR A 1 210 ? -12.665 -19.031 -6.116 1.00 77.12 210 THR A C 1
ATOM 1549 O O . THR A 1 210 ? -11.589 -18.785 -5.554 1.00 77.12 210 THR A O 1
ATOM 1552 N N . PRO A 1 211 ? -13.723 -18.198 -6.009 1.00 76.25 211 PRO A N 1
ATOM 1553 C CA . PRO A 1 211 ? -13.693 -17.031 -5.137 1.00 76.25 211 PRO A CA 1
ATOM 1554 C C . PRO A 1 211 ? -13.293 -17.422 -3.715 1.00 76.25 211 PRO A C 1
ATOM 1556 O O . PRO A 1 211 ? -13.678 -18.488 -3.230 1.00 76.25 211 PRO A O 1
ATOM 1559 N N . ALA A 1 212 ? -12.492 -16.581 -3.063 1.00 75.81 212 ALA A N 1
ATOM 1560 C CA . ALA A 1 212 ? -11.969 -16.834 -1.721 1.00 75.81 212 ALA A CA 1
ATOM 1561 C C . ALA A 1 212 ? -11.146 -18.134 -1.581 1.00 75.81 212 ALA A C 1
ATOM 1563 O O . ALA A 1 212 ? -11.039 -18.703 -0.499 1.00 75.81 212 ALA A O 1
ATOM 1564 N N . GLY A 1 213 ? -10.563 -18.633 -2.676 1.00 70.38 213 GLY A N 1
ATOM 1565 C CA . GLY A 1 213 ? -9.753 -19.852 -2.654 1.00 70.38 213 GLY A CA 1
ATOM 1566 C C . GLY A 1 213 ? -10.560 -21.153 -2.636 1.00 70.38 213 GLY A C 1
ATOM 1567 O O . GLY A 1 213 ? -10.017 -22.207 -2.311 1.00 70.38 213 GLY A O 1
ATOM 1568 N N . GLY A 1 214 ? -11.853 -21.108 -2.978 1.00 64.44 214 GLY A N 1
ATOM 1569 C CA . GLY A 1 214 ? -12.691 -22.304 -3.127 1.00 64.44 214 GLY A CA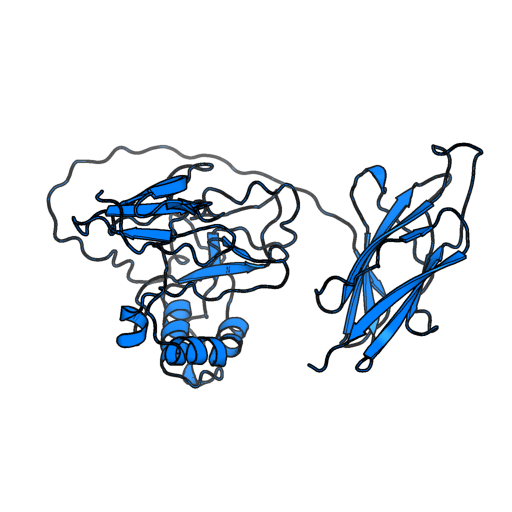 1
ATOM 1570 C C . GLY A 1 214 ? -12.958 -23.082 -1.832 1.00 64.44 214 GLY A C 1
ATOM 1571 O O . GLY A 1 214 ? -13.419 -24.219 -1.907 1.00 64.44 214 GLY A O 1
ATOM 1572 N N . GLY A 1 215 ? -12.656 -22.505 -0.663 1.00 57.06 215 GLY A N 1
ATOM 1573 C CA . GLY A 1 215 ? -13.073 -23.057 0.627 1.00 57.06 215 GLY A CA 1
ATOM 1574 C C . GLY A 1 215 ? -14.594 -22.998 0.801 1.00 57.06 215 GLY A C 1
ATOM 1575 O O . GLY A 1 215 ? -15.266 -22.262 0.078 1.00 57.06 215 GLY A O 1
ATOM 1576 N N . ASP A 1 216 ? -15.127 -23.734 1.786 1.00 49.97 216 ASP A N 1
ATOM 1577 C CA . ASP A 1 216 ? -16.550 -23.753 2.187 1.00 49.97 216 ASP A CA 1
ATOM 1578 C C . ASP A 1 216 ? -16.999 -22.420 2.823 1.00 49.97 216 ASP A C 1
ATOM 1580 O O . ASP A 1 216 ? -17.626 -22.367 3.883 1.00 49.97 216 ASP A O 1
ATOM 1584 N N . HIS A 1 217 ? -16.637 -21.304 2.203 1.00 49.38 217 HIS A N 1
ATOM 1585 C CA . HIS A 1 217 ? -17.209 -20.011 2.486 1.00 49.38 217 HIS A CA 1
ATOM 1586 C C . HIS A 1 217 ? -18.639 -20.078 1.967 1.00 49.38 217 HIS A C 1
ATOM 1588 O O . HIS A 1 217 ? -18.828 -20.294 0.765 1.00 49.38 217 HIS A O 1
ATOM 1594 N N . PRO A 1 218 ? -19.667 -19.926 2.818 1.00 36.72 218 PRO A N 1
ATOM 1595 C CA . PRO A 1 218 ? -20.975 -19.609 2.297 1.00 36.72 218 PRO A CA 1
ATOM 1596 C C . PRO A 1 218 ? -20.811 -18.285 1.548 1.00 36.72 218 PRO A C 1
ATOM 1598 O O . PRO A 1 218 ? -20.820 -17.209 2.135 1.00 36.72 218 PRO A O 1
ATOM 1601 N N . VAL A 1 219 ? -20.650 -18.365 0.227 1.00 38.44 219 VAL A N 1
ATOM 1602 C CA . VAL A 1 219 ? -20.965 -17.290 -0.710 1.00 38.44 219 VAL A CA 1
ATOM 1603 C C . VAL A 1 219 ? -22.480 -17.119 -0.685 1.00 38.44 219 VAL A C 1
ATOM 1605 O O . VAL A 1 219 ? -23.188 -17.316 -1.667 1.00 38.44 219 VAL A O 1
ATOM 1608 N N . THR A 1 220 ? -23.020 -16.797 0.486 1.00 31.86 220 THR A N 1
ATOM 1609 C CA . THR A 1 220 ? -24.300 -16.130 0.572 1.00 31.86 220 THR A CA 1
ATOM 1610 C C . THR A 1 220 ? -24.036 -14.723 0.081 1.00 31.86 220 THR A C 1
ATOM 1612 O O . THR A 1 220 ? -23.717 -13.828 0.857 1.00 31.86 220 THR A O 1
ATOM 1615 N N . ALA A 1 221 ? -24.174 -14.535 -1.234 1.00 34.25 221 ALA A N 1
ATOM 1616 C CA . ALA A 1 221 ? -24.626 -13.251 -1.740 1.00 34.25 221 ALA A CA 1
ATOM 1617 C C . ALA A 1 221 ? -25.783 -12.791 -0.830 1.00 34.25 221 ALA A C 1
ATOM 1619 O O . ALA A 1 221 ? -26.614 -13.641 -0.466 1.00 34.25 221 ALA A O 1
ATOM 1620 N N . PRO A 1 222 ? -25.838 -11.513 -0.409 1.00 29.33 222 PRO A N 1
ATOM 1621 C CA . PRO A 1 222 ? -26.969 -11.018 0.362 1.00 29.33 222 PRO A CA 1
ATOM 1622 C C . PRO A 1 222 ? -28.228 -11.440 -0.383 1.00 29.33 222 PRO A C 1
ATOM 1624 O O . PRO A 1 222 ? -28.367 -11.136 -1.563 1.00 29.33 222 PRO A O 1
ATOM 1627 N N . THR A 1 223 ? -29.068 -12.248 0.271 1.00 24.97 223 THR A N 1
ATOM 1628 C CA . THR A 1 223 ? -30.242 -12.859 -0.353 1.00 24.97 223 THR A CA 1
ATOM 1629 C C . THR A 1 223 ? -31.077 -11.747 -0.977 1.00 24.97 223 THR A C 1
ATOM 1631 O O . THR A 1 223 ? -31.685 -10.971 -0.234 1.00 24.97 223 THR A O 1
ATOM 1634 N N . PRO A 1 224 ? -31.141 -11.637 -2.314 1.00 33.12 224 PRO A N 1
ATOM 1635 C CA . PRO A 1 224 ? -32.065 -10.721 -2.932 1.00 33.12 224 PRO A CA 1
ATOM 1636 C C . PRO A 1 224 ? -33.431 -11.362 -2.757 1.00 33.12 224 PRO A C 1
ATOM 1638 O O . PRO A 1 224 ? -33.679 -12.490 -3.197 1.00 33.12 224 PRO A O 1
ATOM 1641 N N . THR A 1 225 ? -34.339 -10.649 -2.107 1.00 30.02 225 THR A N 1
ATOM 1642 C CA . THR A 1 225 ? -35.758 -10.948 -2.260 1.00 30.02 225 THR A CA 1
ATOM 1643 C C . THR A 1 225 ? -36.056 -10.831 -3.759 1.00 30.02 225 THR A C 1
ATOM 1645 O O . THR A 1 225 ? -35.947 -9.748 -4.327 1.00 30.02 225 THR A O 1
ATOM 1648 N N . ALA A 1 226 ? -36.310 -11.966 -4.415 1.00 26.81 226 ALA A N 1
ATOM 1649 C CA . ALA A 1 226 ? -36.486 -12.081 -5.865 1.00 26.81 226 ALA A CA 1
ATOM 1650 C C . ALA A 1 226 ? -37.563 -11.109 -6.402 1.00 26.81 226 ALA A C 1
ATOM 1652 O O . ALA A 1 226 ? -38.510 -10.797 -5.670 1.00 26.81 226 ALA A O 1
ATOM 1653 N N . PRO A 1 227 ? -37.500 -10.698 -7.689 1.00 35.25 227 PRO A N 1
ATOM 1654 C CA . PRO A 1 227 ? -38.076 -11.576 -8.717 1.00 35.25 227 PRO A CA 1
ATOM 1655 C C . PRO A 1 227 ? -37.415 -11.599 -10.122 1.00 35.25 227 PRO A C 1
ATOM 1657 O O . PRO A 1 227 ? -37.001 -10.586 -10.669 1.00 35.25 227 PRO A O 1
ATOM 1660 N N . ALA A 1 228 ? -37.528 -12.796 -10.720 1.00 28.33 228 ALA A N 1
ATOM 1661 C CA . ALA A 1 228 ? -37.608 -13.184 -12.141 1.00 28.33 228 ALA A CA 1
ATOM 1662 C C . ALA A 1 228 ? -36.358 -13.174 -13.065 1.00 28.33 228 ALA A C 1
ATOM 1664 O O . ALA A 1 228 ? -35.814 -12.151 -13.458 1.00 28.33 228 ALA A O 1
ATOM 1665 N N . THR A 1 229 ? -36.021 -14.396 -13.497 1.00 33.31 229 THR A N 1
ATOM 1666 C CA . THR A 1 229 ? -35.047 -14.868 -14.504 1.00 33.31 229 THR A CA 1
ATOM 1667 C C . THR A 1 229 ? -35.274 -14.324 -15.929 1.00 33.31 229 THR A C 1
ATOM 1669 O O . THR A 1 229 ? -36.423 -14.128 -16.331 1.00 33.31 229 THR A O 1
ATOM 1672 N N . PRO A 1 230 ? -34.207 -14.222 -16.753 1.00 31.97 230 PRO A N 1
ATOM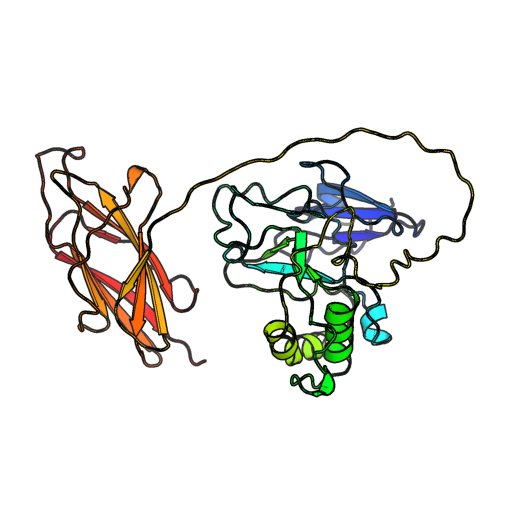 1673 C CA . PRO A 1 230 ? -34.107 -15.095 -17.933 1.00 31.97 230 PRO A CA 1
ATOM 1674 C C . PRO A 1 230 ? -32.716 -15.755 -18.153 1.00 31.97 230 PRO A C 1
ATOM 1676 O O . PRO A 1 230 ? -31.737 -15.475 -17.476 1.00 31.97 230 PRO A O 1
ATOM 1679 N N . THR A 1 231 ? -32.720 -16.710 -19.084 1.00 25.50 231 THR A N 1
ATOM 1680 C CA . THR A 1 231 ? -31.867 -17.892 -19.370 1.00 25.50 231 THR A CA 1
ATOM 1681 C C . THR A 1 231 ? -30.433 -17.606 -19.909 1.00 25.50 231 THR A C 1
ATOM 1683 O O . THR A 1 231 ? -30.233 -16.554 -20.511 1.00 25.50 231 THR A O 1
ATOM 1686 N N . PRO A 1 232 ? -29.440 -18.528 -19.774 1.00 32.84 232 PRO A N 1
ATOM 1687 C CA . PRO A 1 232 ? -28.013 -18.259 -20.046 1.00 32.84 232 PRO A CA 1
ATOM 1688 C C . PRO A 1 232 ? -27.520 -18.598 -21.472 1.00 32.84 232 PRO A C 1
ATOM 1690 O O . PRO A 1 232 ? -28.066 -19.480 -22.136 1.00 32.84 232 PRO A O 1
ATOM 1693 N N . THR A 1 233 ? -26.397 -17.987 -21.887 1.00 29.34 233 THR A N 1
ATOM 1694 C CA . THR A 1 233 ? -25.563 -18.416 -23.034 1.00 29.34 233 THR A CA 1
ATOM 1695 C C . THR A 1 233 ? -24.069 -18.457 -22.681 1.00 29.34 233 THR A C 1
ATOM 1697 O O . THR A 1 233 ? -23.537 -17.525 -22.086 1.00 29.34 233 THR A O 1
ATOM 1700 N N . THR A 1 234 ? -23.403 -19.547 -23.068 1.00 35.22 234 THR A N 1
ATOM 1701 C CA . THR A 1 234 ? -22.007 -19.935 -22.767 1.00 35.22 234 THR A CA 1
ATOM 1702 C C . THR A 1 234 ? -20.954 -19.265 -23.675 1.00 35.22 234 THR A C 1
ATOM 1704 O O . THR A 1 234 ? -21.192 -19.207 -24.882 1.00 35.22 234 THR A O 1
ATOM 1707 N N . PRO A 1 235 ? -19.753 -18.891 -23.169 1.00 29.77 235 PRO A N 1
ATOM 1708 C CA . PRO A 1 235 ? -18.563 -18.688 -24.014 1.00 29.77 235 PRO A CA 1
ATOM 1709 C C . PRO A 1 235 ? -17.349 -19.599 -23.686 1.00 29.77 235 PRO A C 1
ATOM 1711 O O . PRO A 1 235 ? -17.230 -20.153 -22.598 1.00 29.77 235 PRO A O 1
ATOM 1714 N N . ALA A 1 236 ? -16.468 -19.751 -24.686 1.00 27.25 236 ALA A N 1
ATOM 1715 C CA . ALA A 1 236 ? -15.334 -20.688 -24.829 1.00 27.25 236 ALA A CA 1
ATOM 1716 C C . ALA A 1 236 ? -13.965 -20.150 -24.281 1.00 27.25 236 ALA A C 1
ATOM 1718 O O . ALA A 1 236 ? -13.903 -18.974 -23.929 1.00 27.25 236 ALA A O 1
ATOM 1719 N N . PRO A 1 237 ? -12.865 -20.951 -24.198 1.00 32.53 237 PRO A N 1
ATOM 1720 C CA . PRO A 1 237 ? -11.679 -20.664 -23.357 1.00 32.53 237 PRO A CA 1
ATOM 1721 C C . PRO A 1 237 ? -10.514 -19.906 -24.053 1.00 32.53 237 PRO A C 1
ATOM 1723 O O . PRO A 1 237 ? -10.412 -19.931 -25.279 1.00 32.53 237 PRO A O 1
ATOM 1726 N N . ALA A 1 238 ? -9.593 -19.301 -23.270 1.00 27.61 238 ALA A N 1
ATOM 1727 C CA . ALA A 1 238 ? -8.421 -18.509 -23.725 1.00 27.61 238 ALA A CA 1
ATOM 1728 C C . ALA A 1 238 ? -7.050 -18.922 -23.077 1.00 27.61 238 ALA A C 1
ATOM 1730 O O . ALA A 1 238 ? -7.077 -19.539 -22.012 1.00 27.61 238 ALA A O 1
ATOM 1731 N N . PRO A 1 239 ? -5.862 -18.604 -23.676 1.00 35.28 239 PRO A N 1
ATOM 1732 C CA . PRO A 1 239 ? -4.508 -19.092 -23.286 1.00 35.28 239 PRO A CA 1
ATOM 1733 C C . PRO A 1 239 ? -3.563 -18.055 -22.571 1.00 35.28 239 PRO A C 1
ATOM 1735 O O . PRO A 1 239 ? -3.919 -16.888 -22.473 1.00 35.28 239 PRO A O 1
ATOM 1738 N N . ALA A 1 240 ? -2.363 -18.467 -22.075 1.00 31.73 240 ALA A N 1
ATOM 1739 C CA . ALA A 1 240 ? -1.505 -17.818 -21.019 1.00 31.73 240 ALA A CA 1
ATOM 1740 C C . ALA A 1 240 ? -0.144 -17.103 -21.429 1.00 31.73 240 ALA A C 1
ATOM 1742 O O . ALA A 1 240 ? 0.317 -17.383 -22.537 1.00 31.73 240 ALA A O 1
ATOM 1743 N N . PRO A 1 241 ? 0.551 -16.261 -20.572 1.00 37.09 241 PRO A N 1
ATOM 1744 C CA . PRO A 1 241 ? 1.837 -15.510 -20.867 1.00 37.09 241 PRO A CA 1
ATOM 1745 C C . PRO A 1 241 ? 3.099 -15.621 -19.886 1.00 37.09 241 PRO A C 1
ATOM 1747 O O . PRO A 1 241 ? 3.002 -16.303 -18.871 1.00 37.09 241 PRO A O 1
ATOM 1750 N N . ILE A 1 242 ? 4.281 -14.969 -20.187 1.00 35.66 242 ILE A N 1
ATOM 1751 C CA . ILE A 1 242 ? 5.716 -15.087 -19.638 1.00 35.66 242 ILE A CA 1
ATOM 1752 C C . ILE A 1 242 ? 6.460 -13.691 -19.344 1.00 35.66 242 ILE A C 1
ATOM 1754 O O . ILE A 1 242 ? 6.072 -12.733 -20.006 1.00 35.66 242 ILE A O 1
ATOM 1758 N N . GLY A 1 243 ? 7.532 -13.538 -18.470 1.00 34.44 243 GLY A N 1
ATOM 1759 C CA . GLY A 1 243 ? 8.292 -12.263 -18.045 1.00 34.44 243 GLY A CA 1
ATOM 1760 C C . GLY A 1 243 ? 9.879 -12.248 -17.779 1.00 34.44 243 GLY A C 1
ATOM 1761 O O . GLY A 1 243 ? 10.508 -13.238 -18.145 1.00 34.44 243 GLY A O 1
ATOM 1762 N N . THR A 1 244 ? 10.541 -11.178 -17.178 1.00 33.19 244 THR A N 1
ATOM 1763 C CA . THR A 1 244 ? 12.041 -10.974 -16.825 1.00 33.19 244 THR A CA 1
ATOM 1764 C C . THR A 1 244 ? 12.426 -9.958 -15.642 1.00 33.19 244 THR A C 1
ATOM 1766 O O . THR A 1 244 ? 11.622 -9.068 -15.403 1.00 33.19 244 THR A O 1
ATOM 1769 N N . ALA A 1 245 ? 13.627 -9.997 -14.950 1.00 31.42 245 ALA A N 1
ATOM 1770 C CA . ALA A 1 245 ? 14.013 -9.370 -13.603 1.00 31.42 245 ALA A CA 1
ATOM 1771 C C . ALA A 1 245 ? 15.317 -8.444 -13.450 1.00 31.42 245 ALA A C 1
ATOM 1773 O O . ALA A 1 245 ? 16.158 -8.472 -14.343 1.00 31.42 245 ALA A O 1
ATOM 1774 N N . GLN A 1 246 ? 15.529 -7.686 -12.318 1.00 38.22 246 GLN A N 1
ATOM 1775 C CA . GLN A 1 246 ? 16.554 -6.593 -12.010 1.00 38.22 246 GLN A CA 1
ATOM 1776 C C . GLN A 1 246 ? 17.634 -6.905 -10.883 1.00 38.22 246 GLN A C 1
ATOM 1778 O O . GLN A 1 246 ? 17.337 -7.756 -10.044 1.00 38.22 246 GLN A O 1
ATOM 1783 N N . PRO A 1 247 ? 18.848 -6.254 -10.788 1.00 42.56 247 PRO A N 1
ATOM 1784 C CA . PRO A 1 247 ? 19.944 -6.563 -9.812 1.00 42.56 247 PRO A CA 1
ATOM 1785 C C . PRO A 1 247 ? 19.901 -5.862 -8.418 1.00 42.56 247 PRO A C 1
ATOM 1787 O O . PRO A 1 247 ? 19.564 -4.683 -8.322 1.00 42.56 247 PRO A O 1
ATOM 1790 N N . SER A 1 248 ? 20.344 -6.543 -7.338 1.00 59.59 248 SER A N 1
ATOM 1791 C CA . SER A 1 248 ? 20.377 -6.035 -5.937 1.00 59.59 248 SER A CA 1
ATOM 1792 C C . SER A 1 248 ? 21.588 -6.529 -5.105 1.00 59.59 248 SER A C 1
ATOM 1794 O O . SER A 1 248 ? 21.933 -7.708 -5.203 1.00 59.59 248 SER A O 1
ATOM 1796 N N . VAL A 1 249 ? 22.183 -5.687 -4.235 1.00 72.94 249 VAL A N 1
ATOM 1797 C CA . VAL A 1 249 ? 23.340 -6.008 -3.348 1.00 72.94 249 VAL A CA 1
ATOM 1798 C C . VAL A 1 249 ? 23.097 -5.554 -1.892 1.00 72.94 249 VAL A C 1
ATOM 1800 O O . VAL A 1 249 ? 22.502 -4.507 -1.658 1.00 72.94 249 VAL A O 1
ATOM 1803 N N . THR A 1 250 ? 23.600 -6.303 -0.900 1.00 76.56 250 THR A N 1
ATOM 1804 C CA . THR A 1 250 ? 23.537 -5.949 0.538 1.00 76.56 250 THR A CA 1
ATOM 1805 C C . THR A 1 250 ? 24.940 -5.780 1.130 1.00 76.56 250 THR A C 1
ATOM 1807 O O . THR A 1 250 ? 25.804 -6.628 0.915 1.00 76.56 250 THR A O 1
ATOM 1810 N N . LEU A 1 251 ? 25.157 -4.713 1.907 1.00 84.31 251 LEU A N 1
ATOM 1811 C CA . LEU A 1 251 ? 26.413 -4.364 2.576 1.00 84.31 251 LEU A CA 1
ATOM 1812 C C . LEU A 1 251 ? 26.207 -4.272 4.090 1.00 84.31 251 LEU A C 1
ATOM 1814 O O . LEU A 1 251 ? 25.259 -3.642 4.548 1.00 84.31 251 LEU A O 1
ATOM 1818 N N . GLY A 1 252 ? 27.134 -4.826 4.871 1.00 89.31 252 GLY A N 1
ATOM 1819 C CA . GLY A 1 252 ? 27.071 -4.764 6.333 1.00 89.31 252 GLY A CA 1
ATOM 1820 C C . GLY A 1 252 ? 26.069 -5.740 6.951 1.00 89.31 252 GLY A C 1
ATOM 1821 O O . GLY A 1 252 ? 25.661 -6.721 6.330 1.00 89.31 252 GLY A O 1
ATOM 1822 N N . SER A 1 253 ? 25.708 -5.478 8.203 1.00 70.75 253 SER A N 1
ATOM 1823 C CA . SER A 1 253 ? 24.799 -6.290 9.018 1.00 70.75 253 SER A CA 1
ATOM 1824 C C . SER A 1 253 ? 24.233 -5.444 10.157 1.00 70.75 253 SER A C 1
ATOM 1826 O O . SER A 1 253 ? 24.924 -4.537 10.613 1.00 70.75 253 SER A O 1
ATOM 1828 N N . GLY A 1 254 ? 23.040 -5.782 10.636 1.00 74.38 254 GLY A N 1
ATOM 1829 C CA . GLY A 1 254 ? 22.373 -5.098 11.745 1.00 74.38 254 GLY A CA 1
ATOM 1830 C C . GLY A 1 254 ? 20.869 -4.977 11.509 1.00 74.38 254 GLY A C 1
ATOM 1831 O O . GLY A 1 254 ? 20.382 -5.380 10.442 1.00 74.38 254 GLY A O 1
ATOM 1832 N N . SER A 1 255 ? 20.136 -4.492 12.510 1.00 64.19 255 SER A N 1
ATOM 1833 C CA . SER A 1 255 ? 18.676 -4.338 12.439 1.00 64.19 255 SER A CA 1
ATOM 1834 C C . SER A 1 255 ? 18.239 -3.194 11.531 1.00 64.19 255 SER A C 1
ATOM 1836 O O . SER A 1 255 ? 17.171 -3.278 10.920 1.00 64.19 255 SER A O 1
ATOM 1838 N N . ASP A 1 256 ? 19.071 -2.166 11.392 1.00 71.81 256 ASP A N 1
ATOM 1839 C CA . ASP A 1 256 ? 18.732 -0.965 10.646 1.00 71.81 256 ASP A CA 1
ATOM 1840 C C . ASP A 1 256 ? 19.043 -1.089 9.162 1.00 71.81 256 ASP A C 1
ATOM 1842 O O . ASP A 1 256 ? 19.940 -1.829 8.731 1.00 71.81 256 ASP A O 1
ATOM 1846 N N . GLN A 1 257 ? 18.265 -0.370 8.352 1.00 80.25 257 GLN A N 1
ATOM 1847 C CA . GLN A 1 257 ? 18.383 -0.423 6.903 1.00 80.25 257 GLN A CA 1
ATOM 1848 C C . GLN A 1 257 ? 18.348 0.960 6.271 1.00 80.25 257 GLN A C 1
ATOM 1850 O O . GLN A 1 257 ? 17.322 1.637 6.269 1.00 80.25 257 GLN A O 1
ATOM 1855 N N . LEU A 1 258 ? 19.457 1.295 5.617 1.00 81.12 258 LEU A N 1
ATOM 1856 C CA . LEU A 1 258 ? 19.556 2.381 4.659 1.00 81.12 258 LEU A CA 1
ATOM 1857 C C . LEU A 1 258 ? 19.650 1.780 3.250 1.00 81.12 258 LEU A C 1
ATOM 1859 O O . LEU A 1 258 ? 20.638 1.135 2.905 1.00 81.12 258 LEU A O 1
ATOM 1863 N N . LEU A 1 259 ? 18.627 1.967 2.423 1.00 70.38 259 LEU A N 1
ATOM 1864 C CA . LEU A 1 259 ? 18.617 1.500 1.038 1.00 70.38 259 LEU A CA 1
ATOM 1865 C C . LEU A 1 259 ? 18.995 2.647 0.102 1.00 70.38 259 LEU A C 1
ATOM 1867 O O . LEU A 1 259 ? 18.345 3.689 0.115 1.00 70.38 259 LEU A O 1
ATOM 1871 N N . LEU A 1 260 ? 20.011 2.436 -0.732 1.00 81.81 260 LEU A N 1
ATOM 1872 C CA . LEU A 1 260 ? 20.483 3.391 -1.733 1.00 81.81 260 LEU A CA 1
ATOM 1873 C C . LEU A 1 260 ? 20.072 2.939 -3.135 1.00 81.81 260 LEU A C 1
ATOM 1875 O O . LEU A 1 260 ? 20.147 1.747 -3.445 1.00 81.81 260 LEU A O 1
ATOM 1879 N N . LYS A 1 261 ? 19.714 3.894 -3.994 1.00 83.31 261 LYS A N 1
ATOM 1880 C CA . LYS A 1 261 ? 19.567 3.688 -5.439 1.00 83.31 261 LYS A CA 1
ATOM 1881 C C . LYS A 1 261 ? 20.748 4.334 -6.145 1.00 83.31 261 LYS A C 1
ATOM 1883 O O . LYS A 1 261 ? 20.905 5.549 -6.066 1.00 83.31 261 LYS A O 1
ATOM 1888 N N . VAL A 1 262 ? 21.585 3.522 -6.783 1.00 85.44 262 VAL A N 1
ATOM 1889 C CA . VAL A 1 262 ? 22.817 3.984 -7.432 1.00 85.44 262 VAL A CA 1
ATOM 1890 C C . VAL A 1 262 ? 22.769 3.680 -8.919 1.00 85.44 262 VAL A C 1
ATOM 1892 O O . VAL A 1 262 ? 22.427 2.570 -9.315 1.00 85.44 262 VAL A O 1
ATOM 1895 N N . SER A 1 263 ? 23.138 4.642 -9.749 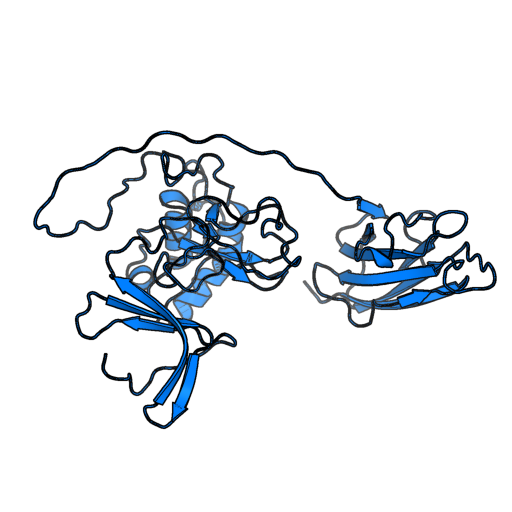1.00 89.31 263 SER A N 1
ATOM 1896 C CA . SER A 1 263 ? 23.276 4.450 -11.191 1.00 89.31 263 SER A CA 1
ATOM 1897 C C . SER A 1 263 ? 24.558 5.108 -11.695 1.00 89.31 263 SER A C 1
ATOM 1899 O O . SER A 1 263 ? 25.286 5.756 -10.939 1.00 89.31 263 SER A O 1
ATOM 1901 N N . GLN A 1 264 ? 24.894 4.874 -12.961 1.00 95.62 264 GLN A N 1
ATOM 1902 C CA . GLN A 1 264 ? 26.142 5.351 -13.549 1.00 95.62 264 GLN A CA 1
ATOM 1903 C C . GLN A 1 264 ? 25.982 5.827 -14.987 1.00 95.62 264 GLN A C 1
ATOM 1905 O O . GLN A 1 264 ? 25.141 5.321 -15.730 1.00 95.62 264 GLN A O 1
ATOM 1910 N N . ASP A 1 265 ? 26.893 6.690 -15.413 1.00 84.75 265 ASP A N 1
ATOM 1911 C CA . ASP A 1 265 ? 27.290 6.730 -16.814 1.00 84.75 265 ASP A CA 1
ATOM 1912 C C . ASP A 1 265 ? 28.515 5.832 -16.978 1.00 84.75 265 ASP A C 1
ATOM 1914 O O . ASP A 1 265 ? 29.536 6.016 -16.316 1.00 84.75 265 ASP A O 1
ATOM 1918 N N . ALA A 1 266 ? 28.396 4.805 -17.818 1.00 86.69 266 ALA A N 1
ATOM 1919 C CA . ALA A 1 266 ? 29.482 3.866 -18.054 1.00 86.69 266 ALA A CA 1
ATOM 1920 C C . ALA A 1 266 ? 30.372 4.355 -19.202 1.00 86.69 266 ALA A C 1
ATOM 1922 O O . ALA A 1 266 ? 29.910 4.567 -20.325 1.00 86.69 266 ALA A O 1
ATOM 1923 N N . TYR A 1 267 ? 31.674 4.427 -18.954 1.00 87.38 267 TYR A N 1
ATOM 1924 C CA . TYR A 1 267 ? 32.680 4.730 -19.966 1.00 87.38 267 TYR A CA 1
ATOM 1925 C C . TYR A 1 267 ? 33.952 3.954 -19.638 1.00 87.38 267 TYR A C 1
ATOM 1927 O O . TYR A 1 267 ? 34.398 3.997 -18.503 1.00 87.38 267 TYR A O 1
ATOM 1935 N N . HIS A 1 268 ? 34.503 3.177 -20.581 1.00 90.06 268 HIS A N 1
ATOM 1936 C CA . HIS A 1 268 ? 35.647 2.256 -20.371 1.00 90.06 268 HIS A CA 1
ATOM 1937 C C . HIS A 1 268 ? 35.535 1.302 -19.165 1.00 90.06 268 HIS A C 1
ATOM 1939 O O . HIS A 1 268 ? 36.533 0.883 -18.580 1.00 90.06 268 HIS A O 1
ATOM 1945 N N . GLY A 1 269 ? 34.309 0.931 -18.813 1.00 89.94 269 GLY A N 1
ATOM 1946 C CA . GLY A 1 269 ? 34.002 0.142 -17.629 1.00 89.94 269 GLY A CA 1
ATOM 1947 C C . GLY A 1 269 ? 33.040 0.886 -16.718 1.00 89.94 269 GLY A C 1
ATOM 1948 O O . GLY A 1 269 ? 32.621 2.009 -17.006 1.00 89.94 269 GLY A O 1
ATOM 1949 N N . ASN A 1 270 ? 32.681 0.221 -15.630 1.00 92.19 270 ASN A N 1
ATOM 1950 C CA . ASN A 1 270 ? 31.652 0.708 -14.734 1.00 92.19 270 ASN A CA 1
ATOM 1951 C C . ASN A 1 270 ? 32.217 1.598 -13.621 1.00 92.19 270 ASN A C 1
ATOM 1953 O O . ASN A 1 270 ? 33.353 1.412 -13.168 1.00 92.19 270 ASN A O 1
ATOM 1957 N N . ALA A 1 271 ? 31.396 2.527 -13.143 1.00 94.12 271 ALA A N 1
ATOM 1958 C CA . ALA A 1 271 ? 31.651 3.320 -11.957 1.00 94.12 271 ALA A CA 1
ATOM 1959 C C . ALA A 1 271 ? 31.758 2.420 -10.723 1.00 94.12 271 ALA A C 1
ATOM 1961 O O . ALA A 1 271 ? 30.971 1.498 -10.519 1.00 94.12 271 ALA A O 1
ATOM 1962 N N . GLN A 1 272 ? 32.753 2.684 -9.892 1.00 97.81 272 GLN A N 1
ATOM 1963 C CA . GLN A 1 272 ? 33.040 1.968 -8.664 1.00 97.81 272 GLN A CA 1
ATOM 1964 C C . GLN A 1 272 ? 33.021 2.934 -7.496 1.00 97.81 272 GLN A C 1
ATOM 1966 O O . GLN A 1 272 ? 33.470 4.074 -7.606 1.00 97.81 272 GLN A O 1
ATOM 1971 N N . TYR A 1 273 ? 32.524 2.473 -6.356 1.00 98.25 273 TYR A N 1
ATOM 1972 C CA . TYR A 1 273 ? 32.332 3.337 -5.201 1.00 98.25 273 TYR A CA 1
ATOM 1973 C C . TYR A 1 273 ? 32.398 2.586 -3.881 1.00 98.25 273 TYR A C 1
ATOM 1975 O O . TYR A 1 273 ? 32.297 1.364 -3.826 1.00 98.25 273 TYR A O 1
ATOM 1983 N N . THR A 1 274 ? 32.557 3.328 -2.794 1.00 97.94 274 THR A N 1
ATOM 1984 C CA . THR A 1 274 ? 32.438 2.808 -1.426 1.00 97.94 274 THR A CA 1
ATOM 1985 C C . THR A 1 274 ? 31.356 3.564 -0.670 1.00 97.94 274 THR A C 1
ATOM 1987 O O . THR A 1 274 ? 31.136 4.746 -0.941 1.00 97.94 274 THR A O 1
ATOM 1990 N N . VAL A 1 275 ? 30.738 2.902 0.309 1.00 95.88 275 VAL A N 1
ATOM 1991 C CA . VAL A 1 275 ? 29.752 3.504 1.215 1.00 95.88 275 VAL A CA 1
ATOM 1992 C C . VAL A 1 275 ? 30.295 3.497 2.638 1.00 95.88 275 VAL A C 1
ATOM 1994 O O . VAL A 1 275 ? 30.776 2.464 3.104 1.00 95.88 275 VAL A O 1
ATOM 1997 N N . SER A 1 276 ? 30.184 4.621 3.340 1.00 96.75 276 SER A N 1
ATOM 1998 C CA . SER A 1 276 ? 30.500 4.729 4.767 1.00 96.75 276 SER A CA 1
ATOM 1999 C C . SER A 1 276 ? 29.351 5.377 5.525 1.00 96.75 276 SER A C 1
ATOM 2001 O O . SER A 1 276 ? 28.708 6.268 4.981 1.00 96.75 276 SER A O 1
ATOM 2003 N N . VAL A 1 277 ? 29.136 4.975 6.779 1.00 96.19 277 VAL A N 1
ATOM 2004 C CA . VAL A 1 277 ? 28.222 5.655 7.711 1.00 96.19 277 VAL A CA 1
ATOM 2005 C C . VAL A 1 277 ? 29.004 6.060 8.959 1.00 96.19 277 VAL A C 1
ATOM 2007 O O . VAL A 1 277 ? 29.780 5.260 9.484 1.00 96.19 277 VAL A O 1
ATOM 2010 N N . ASP A 1 278 ? 28.880 7.321 9.367 1.00 96.00 278 ASP A N 1
ATOM 2011 C CA . ASP A 1 278 ? 29.643 7.979 10.437 1.00 96.00 278 ASP A CA 1
ATOM 2012 C C . ASP A 1 278 ? 31.160 7.757 10.326 1.00 96.00 278 ASP A C 1
ATOM 2014 O O . ASP A 1 278 ? 31.864 7.440 11.287 1.00 96.00 278 ASP A O 1
ATOM 2018 N N . GLY A 1 279 ? 31.680 7.866 9.100 1.00 92.44 279 GLY A N 1
ATOM 2019 C CA . GLY A 1 279 ? 33.100 7.677 8.793 1.00 92.44 279 GLY A CA 1
ATOM 2020 C C . GLY A 1 279 ? 33.578 6.219 8.776 1.00 92.44 279 GLY A C 1
ATOM 2021 O O . GLY A 1 279 ? 34.734 5.968 8.430 1.00 92.44 279 GLY A O 1
ATOM 2022 N N . LYS A 1 280 ? 32.714 5.241 9.081 1.00 93.75 280 LYS A N 1
ATOM 2023 C CA . LYS A 1 280 ? 33.033 3.810 8.999 1.00 93.75 280 LYS A CA 1
ATOM 2024 C C . LYS A 1 280 ? 32.537 3.221 7.682 1.00 93.75 280 LYS A C 1
ATOM 2026 O O . LYS A 1 280 ? 31.337 3.189 7.425 1.00 93.75 280 LYS A O 1
ATOM 2031 N N . GLN A 1 281 ? 33.453 2.699 6.868 1.00 96.19 281 GLN A N 1
ATOM 2032 C CA . GLN A 1 281 ? 33.092 2.024 5.621 1.00 96.19 281 GLN A CA 1
ATOM 2033 C C . GLN A 1 281 ? 32.295 0.740 5.888 1.00 96.19 281 GLN A C 1
ATOM 2035 O O . GLN A 1 281 ? 32.681 -0.080 6.726 1.00 96.19 281 GLN A O 1
ATOM 2040 N N . ILE A 1 282 ? 31.202 0.560 5.147 1.00 91.00 282 ILE A N 1
ATOM 2041 C CA . ILE A 1 282 ? 30.331 -0.612 5.199 1.00 91.00 282 ILE A CA 1
ATOM 2042 C C . ILE A 1 282 ? 30.511 -1.413 3.905 1.00 91.00 282 ILE A C 1
ATOM 2044 O O . ILE A 1 282 ? 30.163 -0.962 2.817 1.00 91.00 282 ILE A O 1
ATOM 2048 N N . GLY A 1 283 ? 31.066 -2.621 4.024 1.00 89.75 283 GLY A N 1
ATOM 2049 C CA . GLY A 1 283 ? 31.394 -3.467 2.873 1.00 89.75 283 GLY A CA 1
ATOM 2050 C C . GLY A 1 283 ? 32.657 -3.034 2.112 1.00 89.75 283 GLY A C 1
ATOM 2051 O O . GLY A 1 283 ? 33.461 -2.227 2.583 1.00 89.75 283 GLY A O 1
ATOM 2052 N N . GLY A 1 284 ? 32.865 -3.633 0.937 1.00 88.62 284 GLY A N 1
ATOM 2053 C CA . GLY A 1 284 ? 34.000 -3.353 0.047 1.00 88.62 284 GLY A CA 1
ATOM 2054 C C . GLY A 1 284 ? 33.682 -2.322 -1.041 1.00 88.62 284 GLY A C 1
ATOM 2055 O O . GLY A 1 284 ? 32.632 -1.681 -1.014 1.00 88.62 284 GLY A O 1
ATOM 2056 N N . VAL A 1 285 ? 34.574 -2.200 -2.028 1.00 93.31 285 VAL A N 1
ATOM 2057 C CA 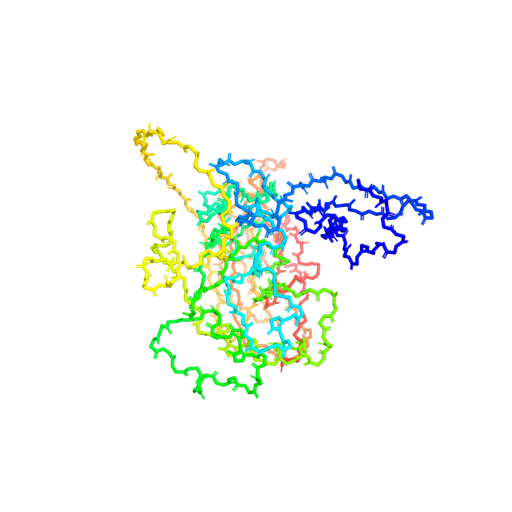. VAL A 1 285 ? 34.298 -1.441 -3.260 1.00 93.31 285 VAL A CA 1
ATOM 2058 C C . VAL A 1 285 ? 33.165 -2.123 -4.025 1.00 93.31 285 VAL A C 1
ATOM 2060 O O . VAL A 1 285 ? 33.198 -3.332 -4.246 1.00 93.31 285 VAL A O 1
ATOM 2063 N N . GLN A 1 286 ? 32.166 -1.338 -4.402 1.00 94.00 286 GLN A N 1
ATOM 2064 C CA . GLN A 1 286 ? 31.033 -1.733 -5.225 1.00 94.00 286 GLN A CA 1
ATOM 2065 C C . GLN A 1 286 ? 31.257 -1.296 -6.665 1.00 94.00 286 GLN A C 1
ATOM 2067 O O . GLN A 1 286 ? 32.050 -0.396 -6.930 1.00 94.00 286 GLN A O 1
ATOM 2072 N N . THR A 1 287 ? 30.556 -1.928 -7.600 1.00 91.75 287 THR A N 1
ATOM 2073 C CA . THR A 1 287 ? 30.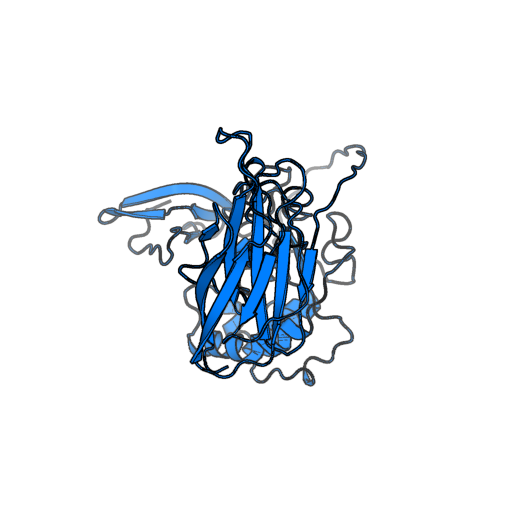574 -1.563 -9.019 1.00 91.75 287 THR A CA 1
ATOM 2074 C C . THR A 1 287 ? 29.143 -1.345 -9.477 1.00 91.75 287 THR A C 1
ATOM 2076 O O . THR A 1 287 ? 28.366 -2.300 -9.484 1.00 91.75 287 THR A O 1
ATOM 2079 N N . ALA A 1 288 ? 28.814 -0.121 -9.877 1.00 87.94 288 ALA A N 1
ATOM 2080 C CA . ALA A 1 288 ? 27.511 0.207 -10.427 1.00 87.94 288 ALA A CA 1
ATOM 2081 C C . ALA A 1 288 ? 27.280 -0.572 -11.733 1.00 87.94 288 ALA A C 1
ATOM 2083 O O . ALA A 1 288 ? 28.211 -0.777 -12.507 1.00 87.94 288 ALA A O 1
ATOM 2084 N N . GLN A 1 289 ? 26.072 -1.056 -11.983 1.00 81.44 289 GLN A N 1
ATOM 2085 C CA . GLN A 1 289 ? 25.707 -1.831 -13.169 1.00 81.44 289 GLN A CA 1
ATOM 2086 C C . GLN A 1 289 ? 24.669 -1.086 -14.005 1.00 81.44 289 GLN A C 1
ATOM 2088 O O . GLN A 1 289 ? 24.763 -1.078 -15.232 1.00 81.44 289 GLN A O 1
ATOM 2093 N N . SER A 1 290 ? 23.716 -0.424 -13.353 1.00 76.75 290 SER A N 1
ATOM 2094 C CA . SER A 1 290 ? 22.605 0.255 -14.019 1.00 76.75 290 SER A CA 1
ATOM 2095 C C . SER A 1 290 ? 23.009 1.593 -14.641 1.00 76.75 290 SER A C 1
ATOM 2097 O O . SER A 1 290 ? 23.644 2.429 -13.999 1.00 76.75 290 SER A O 1
ATOM 2099 N N . LEU A 1 291 ? 22.613 1.808 -15.899 1.00 71.88 291 LEU A N 1
ATOM 2100 C CA . LEU A 1 291 ? 22.848 3.065 -16.613 1.00 71.88 291 LEU A CA 1
ATOM 2101 C C . LEU A 1 291 ? 21.864 4.145 -16.150 1.00 71.88 291 LEU A C 1
ATOM 2103 O O . LEU A 1 291 ? 20.654 3.929 -16.220 1.00 71.88 291 LEU A O 1
ATOM 2107 N N . HIS A 1 292 ? 22.357 5.331 -15.799 1.00 74.88 292 HIS A N 1
ATOM 2108 C CA . HIS A 1 292 ? 21.534 6.462 -15.362 1.00 74.88 292 HIS A CA 1
ATOM 2109 C C . HIS A 1 292 ? 20.527 6.878 -16.446 1.00 74.88 292 HIS A C 1
ATOM 2111 O O . HIS A 1 292 ? 19.332 7.023 -16.192 1.00 74.88 292 HIS A O 1
ATOM 2117 N N . SER A 1 293 ? 20.974 6.921 -17.707 1.00 66.06 293 SER A N 1
ATOM 2118 C CA . SER A 1 293 ? 20.124 7.207 -18.876 1.00 66.06 293 SER A CA 1
ATOM 2119 C C . SER A 1 293 ? 18.986 6.203 -19.116 1.00 66.06 293 SER A C 1
ATOM 2121 O O . SER A 1 293 ? 18.042 6.517 -19.840 1.00 66.06 293 SER A O 1
ATOM 2123 N N . SER A 1 294 ? 19.044 5.009 -18.515 1.00 62.69 294 SER A N 1
ATOM 2124 C CA . SER A 1 294 ? 17.965 4.015 -18.601 1.00 62.69 294 SER A CA 1
ATOM 2125 C C . SER A 1 294 ? 16.857 4.226 -17.561 1.00 62.69 294 SER A C 1
ATOM 2127 O O . SER A 1 294 ? 15.850 3.517 -17.587 1.00 62.69 294 SER A O 1
ATOM 2129 N N . GLY A 1 295 ? 17.043 5.175 -16.633 1.00 52.00 295 GLY A N 1
ATOM 2130 C CA . GLY A 1 295 ? 16.149 5.393 -15.493 1.00 52.00 295 GLY A CA 1
ATOM 2131 C C . GLY A 1 295 ? 16.141 4.236 -14.488 1.00 52.00 295 GLY A C 1
ATOM 2132 O O . GLY A 1 295 ? 15.266 4.182 -13.626 1.00 52.00 295 GLY A O 1
ATOM 2133 N N . GLN A 1 296 ? 17.080 3.294 -14.617 1.00 55.88 296 GLN A N 1
ATOM 2134 C CA . GLN A 1 296 ? 17.268 2.166 -13.710 1.00 55.88 296 GLN A CA 1
ATOM 2135 C C . GLN A 1 296 ? 18.391 2.467 -12.720 1.00 55.88 296 GLN A C 1
ATOM 2137 O O . GLN A 1 296 ? 19.358 3.154 -13.050 1.00 55.88 296 GLN A O 1
ATOM 2142 N N . SER A 1 297 ? 18.294 1.872 -11.535 1.00 69.12 297 SER A N 1
ATOM 2143 C CA . SER A 1 297 ? 19.316 1.962 -10.495 1.00 69.12 297 SER A CA 1
ATOM 2144 C C . SER A 1 297 ? 19.576 0.583 -9.906 1.00 69.12 297 SER A C 1
ATOM 2146 O O . SER A 1 297 ? 18.659 -0.232 -9.751 1.00 69.12 297 SER A O 1
ATOM 2148 N N . ASP A 1 298 ? 20.810 0.361 -9.484 1.00 76.06 298 ASP A N 1
ATOM 2149 C CA . ASP A 1 298 ? 21.147 -0.718 -8.575 1.00 76.06 298 ASP A CA 1
ATOM 2150 C C . ASP A 1 298 ? 20.542 -0.423 -7.204 1.00 76.06 298 ASP A C 1
ATOM 2152 O O . ASP A 1 298 ? 20.530 0.722 -6.744 1.00 76.06 298 ASP A O 1
ATOM 2156 N N . LEU A 1 299 ? 20.063 -1.467 -6.533 1.00 60.25 299 LEU A N 1
ATOM 2157 C CA . LEU A 1 299 ? 19.565 -1.371 -5.165 1.00 60.25 299 LEU A CA 1
ATOM 2158 C C . LEU A 1 299 ? 20.625 -1.868 -4.188 1.00 60.25 299 LEU A C 1
ATOM 2160 O O . LEU A 1 299 ? 20.999 -3.042 -4.225 1.00 60.25 299 LEU A O 1
ATOM 2164 N N . ILE A 1 300 ? 21.081 -0.982 -3.301 1.00 82.62 300 ILE A N 1
ATOM 2165 C CA . ILE A 1 300 ? 22.153 -1.258 -2.341 1.00 82.62 300 ILE A CA 1
ATOM 2166 C C . ILE A 1 300 ? 21.614 -1.138 -0.922 1.00 82.62 300 ILE A C 1
ATOM 2168 O O . ILE A 1 300 ? 21.398 -0.038 -0.418 1.00 82.62 300 ILE A O 1
ATOM 2172 N N . SER A 1 301 ? 21.393 -2.271 -0.261 1.00 80.25 301 SER A N 1
ATOM 2173 C CA . SER A 1 301 ? 20.948 -2.308 1.132 1.00 80.25 301 SER A CA 1
ATOM 2174 C C . SER A 1 301 ? 22.147 -2.195 2.070 1.00 80.25 301 SER A C 1
ATOM 2176 O O . SER A 1 301 ? 22.855 -3.176 2.278 1.00 80.25 301 SER A O 1
ATOM 2178 N N . VAL A 1 302 ? 22.340 -1.043 2.699 1.00 87.12 302 VAL A N 1
ATOM 2179 C CA . VAL A 1 302 ? 23.352 -0.818 3.737 1.00 87.12 302 VAL A CA 1
ATOM 2180 C C . VAL A 1 302 ? 22.729 -1.130 5.098 1.00 87.12 302 VAL A C 1
ATOM 2182 O O . VAL A 1 302 ? 21.699 -0.565 5.461 1.00 87.12 302 VAL A O 1
ATOM 2185 N N . ARG A 1 303 ? 23.324 -2.068 5.833 1.00 84.88 303 ARG A N 1
ATOM 2186 C CA . ARG A 1 303 ? 22.837 -2.555 7.129 1.00 84.88 303 ARG A CA 1
ATOM 2187 C C . ARG A 1 303 ? 23.777 -2.137 8.256 1.00 84.88 303 ARG A C 1
ATOM 2189 O O . ARG A 1 303 ? 25.000 -2.225 8.094 1.00 84.88 303 ARG A O 1
ATOM 2196 N N . GLY A 1 304 ? 23.200 -1.742 9.385 1.00 84.88 304 GLY A N 1
ATOM 2197 C CA . GLY A 1 304 ? 23.914 -1.324 10.589 1.00 84.88 304 GLY A CA 1
ATOM 2198 C C . GLY A 1 304 ? 23.041 -1.442 11.837 1.00 84.88 304 GLY A C 1
ATOM 2199 O O . GLY A 1 304 ? 21.881 -1.823 11.738 1.00 84.88 304 GLY A O 1
ATOM 2200 N N . ASP A 1 305 ? 23.628 -1.140 12.990 1.00 85.06 305 ASP A N 1
ATOM 2201 C CA . ASP A 1 305 ? 22.921 -0.964 14.263 1.00 85.06 305 ASP A CA 1
ATOM 2202 C C . ASP A 1 305 ? 23.188 0.483 14.703 1.00 85.06 305 ASP A C 1
ATOM 2204 O O . ASP A 1 305 ? 24.137 0.760 15.449 1.00 85.06 305 ASP A O 1
ATOM 2208 N N . TRP A 1 306 ? 22.466 1.427 14.103 1.00 85.94 306 TRP A N 1
ATOM 2209 C CA . TRP A 1 306 ? 22.668 2.853 14.333 1.00 85.94 306 TRP A CA 1
ATOM 2210 C C . TRP A 1 306 ? 21.831 3.311 15.530 1.00 85.94 306 TRP A C 1
ATOM 2212 O O . TRP A 1 306 ? 20.820 2.722 15.893 1.00 85.94 306 TRP A O 1
ATOM 2222 N N . GLY A 1 307 ? 22.347 4.303 16.253 1.00 81.62 307 GLY A N 1
ATOM 2223 C CA . GLY A 1 307 ? 21.647 4.842 17.415 1.00 81.62 307 GLY A CA 1
ATOM 2224 C C . GLY A 1 307 ? 20.577 5.837 16.988 1.00 81.62 307 GLY A C 1
ATOM 2225 O O . GLY A 1 307 ? 20.567 6.306 15.864 1.00 81.62 307 GLY A O 1
ATOM 2226 N N . GLN A 1 308 ? 19.726 6.260 17.914 1.00 85.19 308 GLN A N 1
ATOM 2227 C CA . GLN A 1 308 ? 18.840 7.384 17.632 1.00 85.19 308 GLN A CA 1
ATOM 2228 C C . GLN A 1 308 ? 19.651 8.647 17.278 1.00 85.19 308 GLN A C 1
ATOM 2230 O O . GLN A 1 308 ? 20.567 9.029 18.016 1.00 85.19 308 GLN A O 1
ATOM 2235 N N . GLY A 1 309 ? 19.249 9.355 16.222 1.00 86.69 309 GLY A N 1
ATOM 2236 C CA . GLY A 1 309 ? 19.818 10.646 15.844 1.00 86.69 309 GLY A CA 1
ATOM 2237 C C . GLY A 1 309 ? 20.197 10.753 14.370 1.00 86.69 309 GLY A C 1
ATOM 2238 O O . GLY A 1 309 ? 19.783 9.963 13.532 1.00 86.69 309 GLY A O 1
ATOM 2239 N N . ASN A 1 310 ? 20.955 11.801 14.040 1.00 90.25 310 ASN A N 1
ATOM 2240 C CA . ASN A 1 310 ? 21.446 12.028 12.681 1.00 90.25 310 ASN A CA 1
ATOM 2241 C C . ASN A 1 310 ? 22.711 11.208 12.417 1.00 90.25 310 ASN A C 1
ATOM 2243 O O . ASN A 1 310 ? 23.647 11.275 13.214 1.00 90.25 310 ASN A O 1
ATOM 2247 N N . HIS A 1 311 ? 22.770 10.566 11.254 1.00 94.56 311 HIS A N 1
ATOM 2248 C CA . HIS A 1 311 ? 23.918 9.792 10.786 1.00 94.56 311 HIS A CA 1
ATOM 2249 C C . HIS A 1 311 ? 24.420 10.311 9.441 1.00 94.56 311 HIS A C 1
ATOM 2251 O O . HIS A 1 311 ? 23.629 10.536 8.522 1.00 94.56 311 HIS A O 1
ATOM 2257 N N . ASP A 1 312 ? 25.734 10.503 9.323 1.00 97.69 312 ASP A N 1
ATOM 2258 C CA . ASP A 1 312 ? 26.377 10.970 8.091 1.00 97.69 312 ASP A CA 1
ATOM 2259 C C . ASP A 1 312 ? 26.706 9.787 7.182 1.00 97.69 312 ASP A C 1
ATOM 2261 O O . ASP A 1 312 ? 27.375 8.841 7.595 1.00 97.69 312 ASP A O 1
ATOM 2265 N N . VAL A 1 313 ? 26.270 9.844 5.928 1.00 97.81 313 VAL A N 1
ATOM 2266 C CA . VAL A 1 313 ? 26.554 8.821 4.921 1.00 97.81 313 VAL A CA 1
ATOM 2267 C C . VAL A 1 313 ? 27.442 9.417 3.851 1.00 97.81 313 VAL A C 1
ATOM 2269 O O . VAL A 1 313 ? 27.078 10.413 3.234 1.00 97.81 313 VAL A O 1
ATOM 2272 N N . ALA A 1 314 ? 28.564 8.759 3.570 1.00 98.12 314 ALA A N 1
ATOM 2273 C CA . ALA A 1 314 ? 29.473 9.134 2.498 1.00 98.12 314 ALA A CA 1
ATOM 2274 C C . ALA A 1 314 ? 29.403 8.122 1.347 1.00 98.12 314 ALA A C 1
ATOM 2276 O O . ALA A 1 314 ? 29.702 6.938 1.536 1.00 98.12 314 ALA A O 1
ATOM 2277 N N . ILE A 1 315 ? 29.077 8.601 0.145 1.00 97.94 315 ILE A N 1
ATOM 2278 C CA . ILE A 1 315 ? 29.262 7.865 -1.110 1.00 97.94 315 ILE A CA 1
ATOM 2279 C C . ILE A 1 315 ? 30.540 8.379 -1.749 1.00 97.94 315 ILE A C 1
ATOM 2281 O O . ILE A 1 315 ? 30.642 9.563 -2.066 1.00 97.94 315 ILE A O 1
ATOM 2285 N N . LYS A 1 316 ? 31.529 7.501 -1.924 1.00 98.12 316 LYS A N 1
ATOM 2286 C CA . LYS A 1 316 ? 32.812 7.867 -2.527 1.00 98.12 316 LYS A CA 1
ATOM 2287 C C . LYS A 1 316 ? 32.984 7.186 -3.871 1.00 98.12 316 LYS A C 1
ATOM 2289 O O . LYS A 1 316 ? 33.121 5.969 -3.899 1.00 98.12 316 LYS A O 1
ATOM 2294 N N . PHE A 1 317 ? 33.028 7.971 -4.940 1.00 98.06 317 PHE A N 1
ATOM 2295 C CA . PHE A 1 317 ? 33.375 7.526 -6.287 1.00 98.06 317 PHE A CA 1
ATOM 2296 C C . PHE A 1 317 ? 34.905 7.384 -6.402 1.00 98.06 317 PHE A C 1
ATOM 2298 O O . PHE A 1 317 ? 35.633 8.239 -5.883 1.00 98.06 317 PHE A O 1
ATOM 2305 N N . VAL A 1 318 ? 35.395 6.264 -6.955 1.00 97.62 318 VAL A N 1
ATOM 2306 C CA . VAL A 1 318 ? 36.819 5.864 -6.842 1.00 97.62 318 VAL A CA 1
ATOM 2307 C C . VAL A 1 318 ? 37.527 5.541 -8.158 1.00 97.62 318 VAL A C 1
ATOM 2309 O O . VAL A 1 318 ? 38.676 5.095 -8.127 1.00 97.62 318 VAL A O 1
ATOM 2312 N N . ASN A 1 319 ? 36.851 5.665 -9.294 1.00 97.12 319 ASN A N 1
ATOM 2313 C CA . ASN A 1 319 ? 37.458 5.407 -10.594 1.00 97.12 319 ASN A CA 1
ATOM 2314 C C . ASN A 1 319 ? 36.862 6.302 -11.681 1.00 97.12 319 ASN A C 1
ATOM 2316 O O . ASN A 1 319 ? 36.412 5.796 -12.699 1.00 97.12 319 ASN A O 1
ATOM 2320 N N . ASP A 1 320 ? 36.846 7.609 -11.490 1.00 96.31 320 ASP A N 1
ATOM 2321 C CA . ASP A 1 320 ? 36.517 8.552 -12.555 1.00 96.31 320 ASP A CA 1
ATOM 2322 C C . ASP A 1 320 ? 37.376 8.327 -13.821 1.00 96.31 320 ASP A C 1
ATOM 2324 O O . ASP A 1 320 ? 38.529 7.885 -13.753 1.00 96.31 320 ASP A O 1
ATOM 2328 N N . ASP A 1 321 ? 36.789 8.576 -14.993 1.00 94.62 321 ASP A N 1
ATOM 2329 C CA . ASP A 1 321 ? 37.449 8.461 -16.296 1.00 94.62 321 ASP A CA 1
ATOM 2330 C C . ASP A 1 321 ? 36.789 9.398 -17.319 1.00 94.62 321 ASP A C 1
ATOM 2332 O O . ASP A 1 321 ? 35.730 9.098 -17.872 1.00 94.62 321 ASP A O 1
ATOM 2336 N N . TRP A 1 322 ? 37.450 10.524 -17.599 1.00 92.00 322 TRP A N 1
ATOM 2337 C CA . TRP A 1 322 ? 36.980 11.538 -18.542 1.00 92.00 322 TRP A CA 1
ATOM 2338 C C . TRP A 1 322 ? 37.685 11.447 -19.902 1.00 92.00 322 TRP A C 1
ATOM 2340 O O . TRP A 1 322 ? 38.882 11.709 -20.049 1.00 92.00 322 TRP A O 1
ATOM 2350 N N . GLY A 1 323 ? 36.911 11.164 -20.948 1.00 90.00 323 GLY A N 1
ATOM 2351 C CA . GLY A 1 323 ? 37.349 11.053 -22.339 1.00 90.00 323 GLY A CA 1
ATOM 2352 C C . GLY A 1 323 ? 37.241 12.332 -23.176 1.00 90.00 323 GLY A C 1
ATOM 2353 O O . GLY A 1 323 ? 37.355 12.255 -24.404 1.00 90.00 323 GLY A O 1
ATOM 2354 N N . GLY A 1 324 ? 37.001 13.494 -22.557 1.00 86.69 324 GLY A N 1
ATOM 2355 C CA . GLY A 1 324 ? 36.958 14.799 -23.236 1.00 86.69 324 GLY A CA 1
ATOM 2356 C C . GLY A 1 324 ? 35.579 15.259 -23.731 1.00 86.69 324 GLY A C 1
ATOM 2357 O O . GLY A 1 324 ? 35.495 16.298 -24.385 1.00 86.69 324 GLY A O 1
ATOM 2358 N N . SER A 1 325 ? 34.505 14.513 -23.454 1.00 85.31 325 SER A N 1
ATOM 2359 C CA . SER A 1 325 ? 33.121 14.884 -23.798 1.00 85.31 325 SER A CA 1
ATOM 2360 C C . SER A 1 325 ? 32.118 14.168 -22.896 1.00 85.31 325 SER A C 1
ATOM 2362 O O . SER A 1 325 ? 32.395 13.038 -22.519 1.00 85.31 325 SER A O 1
ATOM 2364 N N . ALA A 1 326 ? 30.927 14.735 -22.669 1.00 74.06 326 ALA A N 1
ATOM 2365 C CA . ALA A 1 326 ? 29.899 14.148 -21.794 1.00 74.06 326 ALA A CA 1
ATOM 2366 C C . ALA A 1 326 ? 29.500 12.702 -22.161 1.00 74.06 326 ALA A C 1
ATOM 2368 O O . ALA A 1 326 ? 29.272 11.878 -21.292 1.00 74.06 326 ALA A O 1
ATOM 2369 N N . ALA A 1 327 ? 29.481 12.348 -23.452 1.00 76.75 327 ALA A N 1
ATOM 2370 C CA . ALA A 1 327 ? 29.205 10.974 -23.901 1.00 76.75 327 ALA A CA 1
ATOM 2371 C C . ALA A 1 327 ? 30.362 9.982 -23.641 1.00 76.75 327 ALA A C 1
ATOM 2373 O O . ALA A 1 327 ? 30.292 8.816 -24.026 1.00 76.75 327 ALA A O 1
ATOM 2374 N N . ARG A 1 328 ? 31.469 10.471 -23.085 1.00 88.50 328 ARG A N 1
ATOM 2375 C CA . ARG A 1 328 ? 32.704 9.747 -22.783 1.00 88.50 328 ARG A CA 1
ATOM 2376 C C . ARG A 1 328 ? 33.137 10.067 -21.359 1.00 88.50 328 ARG A C 1
ATOM 2378 O O . ARG A 1 328 ? 34.303 10.364 -21.129 1.00 88.50 328 ARG A O 1
ATOM 2385 N N . ASP A 1 329 ? 32.173 10.091 -20.457 1.00 88.31 329 ASP A N 1
ATOM 2386 C CA . ASP A 1 329 ? 32.375 10.414 -19.057 1.00 88.31 329 ASP A CA 1
ATOM 2387 C C . ASP A 1 329 ? 31.896 9.263 -18.198 1.00 88.31 329 ASP A C 1
ATOM 2389 O O . ASP A 1 329 ? 30.848 8.678 -18.491 1.00 88.31 329 ASP A O 1
ATOM 2393 N N . ARG A 1 330 ? 32.661 8.927 -17.162 1.00 97.00 330 ARG A N 1
ATOM 2394 C CA . ARG A 1 330 ? 32.226 7.948 -16.177 1.00 97.00 330 ARG A CA 1
ATOM 2395 C C . ARG A 1 330 ? 31.751 8.695 -14.949 1.00 97.00 330 ARG A C 1
ATOM 2397 O O . ARG A 1 330 ? 32.560 9.160 -14.164 1.00 97.00 330 ARG A O 1
ATOM 2404 N N . ASN A 1 331 ? 30.445 8.702 -14.743 1.00 89.38 331 ASN A N 1
ATOM 2405 C CA . ASN A 1 331 ? 29.832 9.378 -13.608 1.00 89.38 331 ASN A CA 1
ATOM 2406 C C . ASN A 1 331 ? 29.126 8.380 -12.699 1.00 89.38 331 ASN A C 1
ATOM 2408 O O . ASN A 1 331 ? 28.664 7.326 -13.147 1.00 89.38 331 ASN A O 1
ATOM 2412 N N . LEU A 1 332 ? 29.017 8.729 -11.420 1.00 97.38 332 LEU A N 1
ATOM 2413 C CA . LEU A 1 332 ? 28.230 7.989 -10.442 1.00 97.38 332 LEU A CA 1
ATOM 2414 C C . LEU A 1 332 ? 27.109 8.870 -9.897 1.00 97.38 332 LEU A C 1
ATOM 2416 O O . LEU A 1 332 ? 27.325 10.034 -9.554 1.00 97.38 332 LEU A O 1
ATOM 2420 N N . TYR A 1 333 ? 25.932 8.279 -9.743 1.00 90.25 333 TYR A N 1
ATOM 2421 C CA . TYR A 1 333 ? 24.747 8.949 -9.233 1.00 90.25 333 TYR A CA 1
ATOM 2422 C C . TYR A 1 333 ? 24.204 8.197 -8.024 1.00 90.25 333 TYR A C 1
ATOM 2424 O O . TYR A 1 333 ? 24.045 6.976 -8.059 1.00 90.25 333 TYR A O 1
ATOM 2432 N N . LEU A 1 334 ? 23.903 8.932 -6.954 1.00 92.50 334 LEU A N 1
ATOM 2433 C CA . LEU A 1 334 ? 22.950 8.484 -5.947 1.00 92.50 334 LEU A CA 1
ATOM 2434 C C . LEU A 1 334 ? 21.606 9.096 -6.325 1.00 92.50 334 LEU A C 1
ATOM 2436 O O . LEU A 1 334 ? 21.430 10.302 -6.194 1.00 92.50 334 LEU A O 1
ATOM 2440 N N . ASP A 1 335 ? 20.673 8.273 -6.785 1.00 74.38 335 ASP A N 1
ATOM 2441 C CA . ASP A 1 335 ? 19.371 8.740 -7.267 1.00 74.38 335 ASP A CA 1
ATOM 2442 C C . ASP A 1 335 ? 18.407 9.008 -6.099 1.00 74.38 335 ASP A C 1
ATOM 2444 O O . ASP A 1 335 ? 17.553 9.888 -6.158 1.00 74.38 335 ASP A O 1
ATOM 2448 N N . SER A 1 336 ? 18.509 8.211 -5.032 1.00 67.00 336 SER A N 1
ATOM 2449 C CA . SER A 1 336 ? 17.753 8.382 -3.783 1.00 67.00 336 SER A CA 1
ATOM 2450 C C . SER A 1 336 ? 18.315 7.488 -2.674 1.00 67.00 336 SER A C 1
ATOM 2452 O O . SER A 1 336 ? 19.005 6.499 -2.944 1.00 67.00 336 SER A O 1
ATOM 2454 N N . ALA A 1 337 ? 17.954 7.789 -1.426 1.00 74.12 337 ALA A N 1
ATOM 2455 C CA . ALA A 1 337 ? 18.079 6.857 -0.312 1.00 74.12 337 ALA A CA 1
ATOM 2456 C C . ALA A 1 337 ? 16.802 6.820 0.535 1.00 74.12 337 ALA A C 1
ATOM 2458 O O . ALA A 1 337 ? 16.059 7.803 0.610 1.00 74.12 337 ALA A O 1
ATOM 2459 N N . THR A 1 338 ? 16.574 5.689 1.200 1.00 60.78 338 THR A N 1
ATOM 2460 C CA . THR A 1 338 ? 15.527 5.531 2.218 1.00 60.78 338 THR A CA 1
ATOM 2461 C C . THR A 1 338 ? 16.104 4.920 3.487 1.00 60.78 338 THR A C 1
ATOM 2463 O O . THR A 1 338 ? 16.946 4.027 3.397 1.00 60.78 338 THR A O 1
ATOM 2466 N N . TYR A 1 339 ? 15.654 5.382 4.651 1.00 69.69 339 TYR A N 1
ATOM 2467 C CA . TYR A 1 339 ? 15.983 4.811 5.955 1.00 69.69 339 TYR A CA 1
ATOM 2468 C C . TYR A 1 339 ? 14.707 4.246 6.573 1.00 69.69 339 TYR A C 1
ATOM 2470 O O . TYR A 1 339 ? 13.729 4.974 6.707 1.00 69.69 339 TYR A O 1
ATOM 2478 N N . HIS A 1 340 ? 14.671 2.938 6.849 1.00 60.22 340 HIS A N 1
ATOM 2479 C CA . HIS A 1 340 ? 13.455 2.229 7.298 1.00 60.22 340 HIS A CA 1
ATOM 2480 C C . HIS A 1 340 ? 12.217 2.459 6.409 1.00 60.22 340 HIS A C 1
ATOM 2482 O O . HIS A 1 340 ? 11.076 2.415 6.860 1.00 60.22 340 HIS A O 1
ATOM 2488 N N . GLY A 1 341 ? 12.453 2.682 5.114 1.00 48.81 341 GLY A N 1
ATOM 2489 C CA . GLY A 1 341 ? 11.413 2.958 4.121 1.00 48.81 341 GLY A CA 1
ATOM 2490 C C . GLY A 1 341 ? 11.052 4.438 3.979 1.00 48.81 341 GLY A C 1
ATOM 2491 O O . GLY A 1 341 ? 10.468 4.810 2.961 1.00 48.81 341 GLY A O 1
ATOM 2492 N N . ASP A 1 342 ? 11.448 5.305 4.910 1.00 53.69 342 ASP A N 1
ATOM 2493 C CA . ASP A 1 342 ? 11.236 6.746 4.788 1.00 53.69 342 ASP A CA 1
ATOM 2494 C C . ASP A 1 342 ? 12.284 7.382 3.879 1.00 53.69 342 ASP A C 1
ATOM 2496 O O . ASP A 1 342 ? 13.470 7.049 3.923 1.00 53.69 342 ASP A O 1
ATOM 2500 N N . ALA A 1 343 ? 11.851 8.313 3.028 1.00 56.16 343 ALA A N 1
ATOM 2501 C CA . ALA A 1 343 ? 12.752 9.031 2.136 1.00 56.16 343 ALA A CA 1
ATOM 2502 C C . ALA A 1 343 ? 13.753 9.857 2.945 1.00 56.16 343 ALA A C 1
ATOM 2504 O O . ALA A 1 343 ? 13.360 10.623 3.823 1.00 56.16 343 ALA A O 1
ATOM 2505 N N . VAL A 1 344 ? 15.036 9.746 2.603 1.00 69.88 344 VAL A N 1
ATOM 2506 C CA . VAL A 1 344 ? 16.088 10.564 3.204 1.00 69.88 344 VAL A CA 1
ATOM 2507 C C . VAL A 1 344 ? 16.238 11.847 2.383 1.00 69.88 344 VAL A C 1
ATOM 2509 O O . VAL A 1 344 ? 16.719 11.791 1.245 1.00 69.88 344 VAL A O 1
ATOM 2512 N N . PRO A 1 345 ? 15.828 13.020 2.903 1.00 70.31 345 PRO A N 1
ATOM 2513 C CA . PRO A 1 345 ? 15.918 14.263 2.150 1.00 70.31 345 PRO A CA 1
ATOM 2514 C C . PRO A 1 345 ? 17.375 14.598 1.816 1.00 70.31 345 PRO A C 1
ATOM 2516 O O . PRO A 1 345 ? 18.260 14.486 2.659 1.00 70.31 345 PRO A O 1
ATOM 2519 N N . GLY A 1 346 ? 17.631 15.030 0.581 1.00 73.88 346 GLY A N 1
ATOM 2520 C CA . GLY A 1 346 ? 18.979 15.394 0.130 1.00 73.88 346 GLY A CA 1
ATOM 2521 C C . GLY A 1 346 ? 19.857 14.219 -0.313 1.00 73.88 346 GLY A C 1
ATOM 2522 O O . GLY A 1 346 ? 20.977 14.452 -0.757 1.00 73.88 346 GLY A O 1
ATOM 2523 N N . ALA A 1 347 ? 19.357 12.980 -0.278 1.00 83.12 347 ALA A N 1
ATOM 2524 C CA . ALA A 1 347 ? 20.053 11.806 -0.804 1.00 83.12 347 ALA A CA 1
ATOM 2525 C C . ALA A 1 347 ? 19.987 11.704 -2.344 1.00 83.12 347 ALA A C 1
ATOM 2527 O O . ALA A 1 347 ? 19.657 10.653 -2.880 1.00 83.12 347 ALA A O 1
ATOM 2528 N N . HIS A 1 348 ? 20.275 12.801 -3.047 1.00 82.19 348 HIS A N 1
ATOM 2529 C CA . HIS A 1 348 ? 20.356 12.862 -4.506 1.00 82.19 348 HIS A CA 1
ATOM 2530 C C . HIS A 1 348 ? 21.681 13.526 -4.895 1.00 82.19 348 HIS A C 1
ATOM 2532 O O . HIS A 1 348 ? 21.813 14.749 -4.806 1.00 82.19 348 HIS A O 1
ATOM 2538 N N . LEU A 1 349 ? 22.677 12.725 -5.272 1.00 89.12 349 LEU A N 1
ATOM 2539 C CA . LEU A 1 349 ? 24.061 13.168 -5.455 1.00 89.12 349 LEU A CA 1
ATOM 2540 C C . LEU A 1 349 ? 24.552 12.840 -6.860 1.00 89.12 349 LEU A C 1
ATOM 2542 O O . LEU A 1 349 ? 24.304 11.753 -7.375 1.00 89.12 349 LEU A O 1
ATOM 2546 N N . THR A 1 350 ? 25.326 13.759 -7.421 1.00 90.31 350 THR A N 1
ATOM 2547 C CA . THR A 1 350 ? 25.996 13.591 -8.710 1.00 90.31 350 THR A CA 1
ATOM 2548 C C . THR A 1 350 ? 27.498 13.689 -8.475 1.00 90.31 350 THR A C 1
ATOM 2550 O O . THR A 1 350 ? 27.992 14.709 -7.988 1.00 90.31 350 THR A O 1
ATOM 2553 N N . LEU A 1 351 ? 28.223 12.611 -8.773 1.00 96.25 351 LEU A N 1
ATOM 2554 C CA . LEU A 1 351 ? 29.666 12.505 -8.593 1.00 96.25 351 LEU A CA 1
ATOM 2555 C C . LEU A 1 351 ? 30.331 12.400 -9.970 1.00 96.25 351 LEU A C 1
ATOM 2557 O O . LEU A 1 351 ? 30.451 11.313 -10.527 1.00 96.25 351 LEU A O 1
ATOM 2561 N N . GLU A 1 352 ? 30.761 13.552 -10.491 1.00 90.12 352 GLU A N 1
ATOM 2562 C CA . GLU A 1 352 ? 31.393 13.698 -11.820 1.00 90.12 352 GLU A CA 1
ATOM 2563 C C . GLU A 1 352 ? 32.926 13.578 -11.788 1.00 90.12 352 GLU A C 1
ATOM 2565 O O . GLU A 1 352 ? 33.617 13.915 -12.741 1.00 90.12 352 GLU A O 1
ATOM 2570 N N . LYS A 1 353 ? 33.483 13.242 -10.620 1.00 92.25 353 LYS A N 1
ATOM 2571 C CA . LYS A 1 353 ? 34.918 13.035 -10.407 1.00 92.25 353 LYS A CA 1
ATOM 2572 C C . LYS A 1 353 ? 35.167 12.234 -9.141 1.00 92.25 353 LYS A C 1
ATOM 2574 O O . LYS A 1 353 ? 34.318 12.209 -8.244 1.00 92.25 353 LYS A O 1
ATOM 2579 N N . ASP A 1 354 ? 36.367 11.676 -9.022 1.00 96.00 354 ASP A N 1
ATOM 2580 C CA . ASP A 1 354 ? 36.813 10.993 -7.808 1.00 96.00 354 ASP A CA 1
ATOM 2581 C C . ASP A 1 354 ? 36.627 11.872 -6.564 1.00 96.00 354 ASP A C 1
ATOM 2583 O O . ASP A 1 354 ? 37.060 13.030 -6.504 1.00 96.00 354 ASP A O 1
ATOM 2587 N N . GLY A 1 355 ? 36.005 11.304 -5.532 1.00 90.88 355 GLY A N 1
ATOM 2588 C CA . GLY A 1 355 ? 35.702 12.037 -4.308 1.00 90.88 355 GLY A CA 1
ATOM 2589 C C . GLY A 1 355 ? 34.493 11.499 -3.562 1.00 90.88 355 GLY A C 1
ATOM 2590 O O . GLY A 1 355 ? 33.786 10.617 -4.041 1.00 90.88 355 GLY A O 1
ATOM 2591 N N . ALA A 1 356 ? 34.285 12.022 -2.354 1.00 96.88 356 ALA A N 1
ATOM 2592 C CA . ALA A 1 356 ? 33.136 11.690 -1.524 1.00 96.88 356 ALA A CA 1
ATOM 2593 C C . ALA A 1 356 ? 32.108 12.823 -1.537 1.00 96.88 356 ALA A C 1
ATOM 2595 O O . ALA A 1 356 ? 32.471 13.997 -1.434 1.00 96.88 356 ALA A O 1
ATOM 2596 N N . GLN A 1 357 ? 30.835 12.453 -1.623 1.00 95.00 357 GLN A N 1
ATOM 2597 C CA . GLN A 1 357 ? 29.713 13.322 -1.298 1.00 95.00 357 GLN A CA 1
ATOM 2598 C C . GLN A 1 357 ? 28.881 12.707 -0.181 1.00 95.00 357 GLN A C 1
ATOM 2600 O O . GLN A 1 357 ? 28.912 11.494 0.037 1.00 95.00 357 GLN A O 1
ATOM 2605 N N . HIS A 1 358 ? 28.182 13.576 0.544 1.00 97.12 358 HIS A N 1
ATOM 2606 C CA . HIS A 1 358 ? 27.559 13.238 1.811 1.00 97.12 358 HIS A CA 1
ATOM 2607 C C . HIS A 1 358 ? 26.075 13.584 1.822 1.00 97.12 358 HIS A C 1
ATOM 2609 O O . HIS A 1 358 ? 25.653 14.567 1.211 1.00 97.12 358 HIS A O 1
ATOM 2615 N N . PHE A 1 359 ? 25.308 12.797 2.564 1.00 93.31 359 PHE A N 1
ATOM 2616 C CA . PHE A 1 359 ? 23.940 13.111 2.960 1.00 93.31 359 PHE A CA 1
ATOM 2617 C C . PHE A 1 359 ? 23.684 12.570 4.371 1.00 93.31 359 PHE A C 1
ATOM 2619 O O . PHE A 1 359 ? 24.474 11.790 4.900 1.00 93.31 359 PHE A O 1
ATOM 2626 N N . THR A 1 360 ? 22.583 12.982 4.994 1.00 90.94 360 THR A N 1
ATOM 2627 C CA . THR A 1 360 ? 22.259 12.606 6.375 1.00 90.94 360 THR A CA 1
ATOM 2628 C C . THR A 1 360 ? 20.893 11.947 6.434 1.00 90.94 360 THR A C 1
ATOM 2630 O O . THR A 1 360 ? 19.945 12.493 5.875 1.00 90.94 360 THR A O 1
ATOM 2633 N N . PHE A 1 361 ? 20.772 10.824 7.142 1.00 85.00 361 PHE A N 1
ATOM 2634 C CA . PHE A 1 361 ? 19.474 10.281 7.557 1.00 85.00 361 PHE A CA 1
ATOM 2635 C C . PHE A 1 361 ? 19.271 10.462 9.063 1.00 85.00 361 PHE A C 1
ATOM 2637 O O . PHE A 1 361 ? 20.241 10.628 9.805 1.00 85.00 361 PHE A O 1
ATOM 2644 N N . HIS A 1 362 ? 18.010 10.459 9.500 1.00 82.06 362 HIS A N 1
ATOM 2645 C CA . HIS A 1 362 ? 17.648 10.550 10.911 1.00 82.06 362 HIS A CA 1
ATOM 2646 C C . HIS A 1 362 ? 16.986 9.258 11.370 1.00 82.06 362 HIS A C 1
ATOM 2648 O O . HIS A 1 362 ? 16.032 8.799 10.744 1.00 82.06 362 HIS A O 1
ATOM 2654 N N . ASP A 1 363 ? 17.472 8.721 12.480 1.00 76.88 363 ASP A N 1
ATOM 2655 C CA . ASP A 1 363 ? 16.852 7.618 13.194 1.00 76.88 363 ASP A CA 1
ATOM 2656 C C . ASP A 1 363 ? 15.957 8.148 14.323 1.00 76.88 363 ASP A C 1
ATOM 2658 O O . ASP A 1 363 ? 16.432 8.797 15.265 1.00 76.88 363 ASP A O 1
ATOM 2662 N N . TYR A 1 364 ? 14.648 7.917 14.194 1.00 65.25 364 TYR A N 1
ATOM 2663 C CA . TYR A 1 364 ? 13.633 8.316 15.168 1.00 65.25 364 TYR A CA 1
ATOM 2664 C C . TYR A 1 364 ? 13.392 7.176 16.165 1.00 65.25 364 TYR A C 1
ATOM 2666 O O . TYR A 1 364 ? 13.328 6.018 15.776 1.00 65.25 364 TYR A O 1
ATOM 2674 N N . LEU A 1 365 ? 13.203 7.511 17.449 1.00 49.34 365 LEU A N 1
ATOM 2675 C CA . LEU A 1 365 ? 12.823 6.543 18.491 1.00 49.34 365 LEU A CA 1
ATOM 2676 C C . LEU A 1 365 ? 11.641 5.677 18.025 1.00 49.34 365 LEU A C 1
ATOM 2678 O O . LEU A 1 365 ? 10.557 6.213 17.780 1.00 49.34 365 LEU A O 1
ATOM 2682 N N . VAL A 1 366 ? 11.886 4.368 17.935 1.00 48.75 366 VAL A N 1
ATOM 2683 C CA . VAL A 1 366 ? 10.908 3.317 17.615 1.00 48.75 366 VAL A CA 1
ATOM 2684 C C . VAL A 1 366 ? 10.154 2.877 18.864 1.00 48.75 366 VAL A C 1
ATOM 2686 O O . VAL A 1 366 ? 10.816 2.687 19.914 1.00 48.75 366 VAL A O 1
#